Protein AF-A0A2R5G9F4-F1 (afdb_monomer_lite)

Radius of gyration: 29.02 Å; chains: 1; bounding box: 92×80×72 Å

pLDDT: mean 71.49, std 22.72, range [27.33, 97.75]

InterPro domains:
  IPR003265 HhH-GPD domain [SM00478] (143-296)
  IPR003265 HhH-GPD domain [cd00056] (157-292)
  IPR011257 DNA glycosylase [SSF48150] (156-295)
  IPR012904 8-oxoguanine DNA glycosylase, N-terminal [PF07934] (13-162)
  IPR023170 Helix-hairpin-helix, base-excision DNA repair, C-terminal [G3DSA:1.10.1670.10] (234-297)
  IPR052054 Oxidative DNA damage repair enzyme [PTHR10242] (157-323)

Secondary structure (DSSP, 8-state):
-PPPPPEE---SS---HHHHHHSSS--SEEEEETTHHHHTTSS-----HHHHHHHHHHHHHS-------SS-TTTTTSSSSEEEEEEETTEEEEEEEETTEEEEEEEEETT-SS--S-PPPPHHHHHHHHHHHHHHHS----HHHHHHHHHHH-HHHHT--HHHHHHTT-TTHHHHHHHHHHHHHTSTTHHHHHHHHHHHS-SSHHHHHHHHHHHHTSTT--HHHHHHHHHHHS--TT-----HHHHHHHHHHT-GGGGG-SS--HHHHHHHHHHHHHHHGGGHHHHHHHHHHHTSHHHHTTS-HHHHHHHHHHHHHHHHHHHHHHHHHHHHTS---------------------------

Sequence (361 aa):
MTAGAWTPLATTRQLVLWFTLDNGQCFNWKRVGLGAASRTTQSAQSFGKDELQQTLADTTAQEVTEHTKEDAAFHARTNDAHGYVGVVQGLAVHLREAAGHVEFRVLGRATDKDAARPQRTNVQDEDQARRVLGDYFQLDTDMSTLCRDWSAVCPRIAAVNQKELRSMGFGYRAKYIVNSLKKLHEQQGGPHAWLRRLRDLDQSAESLRLVREALLTLDGVGPKVADCVALFCLDRKSVIPVDTHVWQIACRDFDPELIHAKSLTPKIYERVGNLFRDRYGAHAGWAHSLLFAAELPQFLELLPKEMQKQLAAFALEEKARKAQLRREKKSSTAPIVKKEEVYAPAAKSNDMRTVYNFVAP

Foldseek 3Di:
DDFDDWAFQDEPDQDDPCLVVPLPLDDFKDKAWPVLVVVLQPPDDFDAPVNVVVSRVVSVVPPPDDDDDPDCPVPVPPFDTMWMWGAFLQWTKIWGDDDRGIIITTQAGNLDRPPRDRDPDDPVSVVVCSVRVRCVVVLVDQVVCVLVSCCVSDVCSVVVDLVVVVVVVCPPCSVLSVQQQVVQQVDDVGNRVVLVVLLPDDLDPVSVVVQQVVQVVGGPDDSLNSLSCCCSNSVNQLGANDDPLLLLCCCQPFNVVSLPDPDPDVVSVVVSSVSQCVVPNSRSRVVNSVVSSCLDPVNVVVDPPVVNVSSVVSVVVSVVVVVVVVVVVVVVPDDDDPPPDDDDDDDDDDDDDDDDDDDDD

Organism: NCBI:txid2315210

Structure (mmCIF, N/CA/C/O backbone):
data_AF-A0A2R5G9F4-F1
#
_entry.id   AF-A0A2R5G9F4-F1
#
loop_
_atom_site.group_PDB
_atom_site.id
_atom_site.type_symbol
_atom_site.label_atom_id
_atom_site.label_alt_id
_atom_site.label_comp_id
_atom_site.label_asym_id
_atom_site.label_entity_id
_atom_site.label_seq_id
_atom_site.pdbx_PDB_ins_code
_atom_site.Cartn_x
_atom_site.Cartn_y
_atom_site.Cartn_z
_atom_site.occupancy
_atom_site.B_iso_or_equiv
_atom_site.auth_seq_id
_atom_site.auth_comp_id
_atom_site.auth_asym_id
_atom_site.auth_atom_id
_atom_site.pdbx_PDB_model_num
ATOM 1 N N . MET A 1 1 ? -10.219 -19.415 32.807 1.00 30.23 1 MET A N 1
ATOM 2 C CA . MET A 1 1 ? -11.555 -18.973 32.349 1.00 30.23 1 MET A CA 1
ATOM 3 C C . MET A 1 1 ? -11.647 -19.322 30.876 1.00 30.23 1 MET A C 1
ATOM 5 O O . MET A 1 1 ? -10.703 -19.028 30.157 1.00 30.23 1 MET A O 1
ATOM 9 N N . THR A 1 2 ? -12.686 -20.045 30.458 1.00 37.97 2 THR A N 1
ATOM 10 C CA . THR A 1 2 ? -12.869 -20.475 29.063 1.00 37.97 2 THR A CA 1
ATOM 11 C C . THR A 1 2 ? -12.969 -19.248 28.167 1.00 37.97 2 THR A C 1
ATOM 13 O O . THR A 1 2 ? -13.783 -18.366 28.440 1.00 37.97 2 THR A O 1
ATOM 16 N N . ALA A 1 3 ? -12.128 -19.174 27.135 1.00 52.00 3 ALA A N 1
ATOM 17 C CA . ALA A 1 3 ? -12.282 -18.175 26.086 1.00 52.00 3 ALA A CA 1
ATOM 18 C C . ALA A 1 3 ? -13.722 -18.218 25.539 1.00 52.00 3 ALA A C 1
ATOM 20 O O . ALA A 1 3 ? -14.324 -19.296 25.510 1.00 52.00 3 ALA A O 1
ATOM 21 N N . GLY A 1 4 ? -14.260 -17.060 25.140 1.00 61.19 4 GLY A N 1
ATOM 22 C CA . GLY A 1 4 ? -15.582 -16.967 24.516 1.00 61.19 4 GLY A CA 1
ATOM 23 C C . GLY A 1 4 ? -15.724 -17.923 23.327 1.00 61.19 4 GLY A C 1
ATOM 24 O O . GLY A 1 4 ? -14.722 -18.352 22.739 1.00 61.19 4 GLY A O 1
ATOM 25 N N . ALA A 1 5 ? -16.970 -18.284 23.009 1.00 76.06 5 ALA A N 1
ATOM 26 C CA . ALA A 1 5 ? -17.274 -19.147 21.875 1.00 76.06 5 ALA A CA 1
ATOM 27 C C . ALA A 1 5 ? -16.755 -18.530 20.566 1.00 76.06 5 ALA A C 1
ATOM 29 O O . ALA A 1 5 ? -16.597 -17.314 20.447 1.00 76.06 5 ALA A O 1
ATOM 30 N N . TRP A 1 6 ? -16.456 -19.384 19.591 1.00 84.50 6 TRP A N 1
ATOM 31 C CA . TRP A 1 6 ? -16.115 -18.920 18.254 1.00 84.50 6 TRP A CA 1
ATOM 32 C C . TRP A 1 6 ? -17.370 -18.421 17.551 1.00 84.50 6 TRP A C 1
ATOM 34 O O . TRP A 1 6 ? -18.398 -19.097 17.539 1.00 84.50 6 TRP A O 1
ATOM 44 N N . THR A 1 7 ? -17.258 -17.236 16.967 1.00 87.56 7 THR A N 1
ATOM 45 C CA . THR A 1 7 ? -18.349 -16.541 16.301 1.00 87.56 7 THR A CA 1
ATOM 46 C C . THR A 1 7 ? -18.016 -16.394 14.818 1.00 87.56 7 THR A C 1
ATOM 48 O O . THR A 1 7 ? -16.966 -15.835 14.489 1.00 87.56 7 THR A O 1
ATOM 51 N N . PRO A 1 8 ? -18.891 -16.841 13.899 1.00 85.88 8 PRO A N 1
ATOM 52 C CA . PRO A 1 8 ? -18.682 -16.651 12.470 1.00 85.88 8 PRO A CA 1
ATOM 53 C C . PRO A 1 8 ? -18.611 -15.169 12.101 1.00 85.88 8 PRO A C 1
ATOM 55 O O . PRO A 1 8 ? -19.504 -14.379 12.439 1.00 85.88 8 PRO A O 1
ATOM 58 N N . LEU A 1 9 ? -17.558 -14.799 11.376 1.00 83.44 9 LEU A N 1
ATOM 59 C CA . LEU A 1 9 ? -17.412 -13.483 10.782 1.00 83.44 9 LEU A CA 1
ATOM 60 C C . LEU A 1 9 ? -18.148 -13.467 9.441 1.00 83.44 9 LEU A C 1
ATOM 62 O O . LEU A 1 9 ? -17.790 -14.186 8.511 1.00 83.44 9 LEU A O 1
ATOM 66 N N . ALA A 1 10 ? -19.171 -12.624 9.334 1.00 71.62 10 ALA A N 1
ATOM 67 C CA . ALA A 1 10 ? -19.856 -12.412 8.068 1.00 71.62 10 ALA A CA 1
ATOM 68 C C . ALA A 1 10 ? -18.951 -11.587 7.140 1.00 71.62 10 ALA A C 1
ATOM 70 O O . ALA A 1 10 ? -18.818 -10.373 7.304 1.00 71.62 10 ALA A O 1
ATOM 71 N N . THR A 1 11 ? -18.310 -12.243 6.175 1.00 63.72 11 THR A N 1
ATOM 72 C CA . THR A 1 11 ? -17.531 -11.579 5.127 1.00 63.72 11 THR A CA 1
ATOM 73 C C . THR A 1 11 ? -18.261 -11.679 3.793 1.00 63.72 11 THR A C 1
ATOM 75 O O . THR A 1 11 ? -18.830 -12.709 3.447 1.00 63.72 11 THR A O 1
ATOM 78 N N . THR A 1 12 ? -18.230 -10.606 3.004 1.00 54.16 12 THR A N 1
ATOM 79 C CA . THR A 1 12 ? -18.758 -10.595 1.626 1.00 54.16 12 THR A CA 1
ATOM 80 C C . THR A 1 12 ? -17.785 -11.205 0.611 1.00 54.16 12 THR A C 1
ATOM 82 O O . THR A 1 12 ? -18.084 -11.282 -0.578 1.00 54.16 12 THR A O 1
ATOM 85 N N . ARG A 1 13 ? -16.597 -11.623 1.064 1.00 59.19 13 ARG A N 1
ATOM 86 C CA . ARG A 1 13 ? -15.517 -12.194 0.254 1.00 59.19 13 ARG A CA 1
ATOM 87 C C . ARG A 1 13 ? -14.945 -13.421 0.947 1.00 59.19 13 ARG A C 1
ATOM 89 O O . ARG A 1 13 ? -14.939 -13.485 2.177 1.00 59.19 13 ARG A O 1
ATOM 96 N N . GLN A 1 14 ? -14.415 -14.353 0.159 1.00 65.25 14 GLN A N 1
ATOM 97 C CA . GLN A 1 14 ? -13.609 -15.443 0.693 1.00 65.25 14 GLN A CA 1
ATOM 98 C C . GLN A 1 14 ? -12.342 -14.844 1.315 1.00 65.25 14 GLN A C 1
ATOM 100 O O . GLN A 1 14 ? -11.535 -14.223 0.623 1.00 65.25 14 GLN A O 1
ATOM 105 N N . LEU A 1 15 ? -12.214 -14.974 2.633 1.00 73.31 15 LEU A N 1
ATOM 106 C CA . LEU A 1 15 ? -11.095 -14.434 3.390 1.00 73.31 15 LEU A CA 1
ATOM 107 C C . LEU A 1 15 ? -10.121 -15.568 3.688 1.00 73.31 15 LEU A C 1
ATOM 109 O O . LEU A 1 15 ? -10.438 -16.454 4.474 1.00 73.31 15 LEU A O 1
ATOM 113 N N . VAL A 1 16 ? -8.950 -15.519 3.052 1.00 76.69 16 VAL A N 1
ATOM 114 C CA . VAL A 1 16 ? -7.851 -16.441 3.346 1.00 76.69 16 VAL A CA 1
ATOM 115 C C . VAL A 1 16 ? -6.904 -15.749 4.321 1.00 76.69 16 VAL A C 1
ATOM 117 O O . VAL A 1 16 ? -6.116 -14.898 3.899 1.00 76.69 16 VAL A O 1
ATOM 120 N N . LEU A 1 17 ? -7.018 -16.032 5.621 1.00 80.19 17 LEU A N 1
ATOM 121 C CA . LEU A 1 17 ? -6.346 -15.273 6.686 1.00 80.19 17 LEU A CA 1
ATOM 122 C C . LEU A 1 17 ? -4.841 -15.251 6.495 1.00 80.19 17 LEU A C 1
ATOM 124 O O . LEU A 1 17 ? -4.235 -14.184 6.557 1.00 80.19 17 LEU A O 1
ATOM 128 N N . TRP A 1 18 ? -4.244 -16.407 6.219 1.00 78.75 18 TRP A N 1
ATOM 129 C CA . TRP A 1 18 ? -2.795 -16.494 6.126 1.00 78.75 18 TRP A CA 1
ATOM 130 C C . TRP A 1 18 ? -2.213 -15.703 4.959 1.00 78.75 18 TRP A C 1
ATOM 132 O O . TRP A 1 18 ? -1.151 -15.100 5.085 1.00 78.75 18 TRP A O 1
ATOM 142 N N . PHE A 1 19 ? -2.937 -15.639 3.845 1.00 75.94 19 PHE A N 1
ATOM 143 C CA . PHE A 1 19 ? -2.566 -14.794 2.723 1.00 75.94 19 PHE A CA 1
ATOM 144 C C . PHE A 1 19 ? -2.825 -13.316 3.036 1.00 75.94 19 PHE A C 1
ATOM 146 O O . PHE A 1 19 ? -1.968 -12.469 2.816 1.00 75.94 19 PHE A O 1
ATOM 153 N N . THR A 1 20 ? -3.995 -13.003 3.589 1.00 77.38 20 THR A N 1
ATOM 154 C CA . THR A 1 20 ? -4.453 -11.623 3.804 1.00 77.38 20 THR A CA 1
ATOM 155 C C . THR A 1 20 ? -3.651 -10.897 4.879 1.00 77.38 20 THR A C 1
ATOM 157 O O . THR A 1 20 ? -3.401 -9.701 4.756 1.00 77.38 20 THR A O 1
ATOM 160 N N . LEU A 1 21 ? -3.273 -11.599 5.947 1.00 82.12 21 LEU A N 1
ATOM 161 C CA . LEU A 1 21 ? -2.669 -10.988 7.128 1.00 82.12 21 LEU A CA 1
ATOM 162 C C . LEU A 1 21 ? -1.139 -10.969 7.084 1.00 82.12 21 LEU A C 1
ATOM 164 O O . LEU A 1 21 ? -0.540 -10.095 7.706 1.00 82.12 21 LEU A O 1
ATOM 168 N N . ASP A 1 22 ? -0.522 -11.858 6.297 1.00 79.31 22 ASP A N 1
ATOM 169 C CA . ASP A 1 22 ? 0.937 -11.975 6.214 1.00 79.31 22 ASP A CA 1
ATOM 170 C C . ASP A 1 22 ? 1.535 -11.458 4.890 1.00 79.31 22 ASP A C 1
ATOM 172 O O . ASP A 1 22 ? 2.756 -11.428 4.744 1.00 79.31 22 ASP A O 1
ATOM 176 N N . ASN A 1 23 ? 0.732 -11.007 3.919 1.00 75.75 23 ASN A N 1
ATOM 177 C CA . ASN A 1 23 ? 1.242 -10.467 2.644 1.00 75.75 23 ASN A CA 1
ATOM 178 C C . ASN A 1 23 ? 1.820 -9.035 2.737 1.00 75.75 23 ASN A C 1
ATOM 180 O O . ASN A 1 23 ? 2.182 -8.445 1.719 1.00 75.75 23 ASN A O 1
ATOM 184 N N . GLY A 1 24 ? 1.889 -8.456 3.940 1.00 77.06 24 GLY A N 1
ATOM 185 C CA . GLY A 1 24 ? 2.423 -7.112 4.173 1.00 77.06 24 GLY A CA 1
ATOM 186 C C . GLY A 1 24 ? 1.447 -5.958 3.909 1.00 77.06 24 GLY A C 1
ATOM 187 O O . GLY A 1 24 ? 1.864 -4.802 3.989 1.00 77.06 24 GLY A O 1
ATOM 188 N N . GLN A 1 25 ? 0.164 -6.227 3.631 1.00 77.75 25 GLN A N 1
ATOM 189 C CA . GLN A 1 25 ? -0.867 -5.181 3.521 1.00 77.75 25 GLN A CA 1
ATOM 190 C C . GLN A 1 25 ? -1.324 -4.642 4.890 1.00 77.75 25 GLN A C 1
ATOM 192 O O . GLN A 1 25 ? -1.834 -3.527 4.990 1.00 77.75 25 GLN A O 1
ATOM 197 N N . CYS A 1 26 ? -1.138 -5.422 5.957 1.00 77.31 26 CYS A N 1
ATOM 198 C CA . CYS A 1 26 ? -1.447 -5.037 7.329 1.00 77.31 26 CYS A CA 1
ATOM 199 C C . CYS A 1 26 ? -0.379 -5.554 8.300 1.00 77.31 26 CYS A C 1
ATOM 201 O O . CYS A 1 26 ? 0.301 -6.534 8.019 1.00 77.31 26 CYS A O 1
ATOM 203 N N . PHE A 1 27 ? -0.248 -4.899 9.458 1.00 75.94 27 PHE A N 1
ATOM 204 C CA . PHE A 1 27 ? 0.816 -5.186 10.439 1.00 75.94 27 PHE A CA 1
ATOM 205 C C . PHE A 1 27 ? 0.289 -5.403 11.863 1.00 75.94 27 PHE A C 1
ATOM 207 O O . PHE A 1 27 ? 1.055 -5.446 12.821 1.00 75.94 27 PHE A O 1
ATOM 214 N N . ASN A 1 28 ? -1.032 -5.479 12.019 1.00 75.50 28 ASN A N 1
ATOM 215 C CA . ASN A 1 28 ? -1.690 -5.469 13.324 1.00 75.50 28 ASN A CA 1
ATOM 216 C C . ASN A 1 28 ? -2.043 -6.871 13.849 1.00 75.50 28 ASN A C 1
ATOM 218 O O . ASN A 1 28 ? -2.729 -7.001 14.862 1.00 75.50 28 ASN A O 1
ATOM 222 N N . TRP A 1 29 ? -1.599 -7.910 13.143 1.00 81.00 29 TRP A N 1
ATOM 223 C CA . TRP A 1 29 ? -1.936 -9.299 13.414 1.00 81.00 29 TRP A CA 1
ATOM 224 C C . TRP A 1 29 ? -0.665 -10.112 13.625 1.00 81.00 29 TRP A C 1
ATOM 226 O O . TRP A 1 29 ? 0.325 -9.928 12.920 1.00 81.00 29 TRP A O 1
ATOM 236 N N . LYS A 1 30 ? -0.697 -11.012 14.607 1.00 80.06 30 LYS A N 1
ATOM 237 C CA . LYS A 1 30 ? 0.349 -12.000 14.863 1.00 80.06 30 LYS A CA 1
ATOM 238 C C . LYS A 1 30 ? -0.231 -13.396 14.705 1.00 80.06 30 LYS A C 1
ATOM 240 O O . LYS A 1 30 ? -1.271 -13.700 15.290 1.00 80.06 30 LYS A O 1
ATOM 245 N N . ARG A 1 31 ? 0.462 -14.246 13.952 1.00 81.88 31 ARG A N 1
ATOM 246 C CA . ARG A 1 31 ? 0.139 -15.669 13.837 1.00 81.88 31 ARG A CA 1
ATOM 247 C C . ARG A 1 31 ? 0.433 -16.378 15.164 1.00 81.88 31 ARG A C 1
ATOM 249 O O . ARG A 1 31 ? 1.488 -16.163 15.754 1.00 81.88 31 ARG A O 1
ATOM 256 N N . VAL A 1 32 ? -0.483 -17.226 15.622 1.00 79.06 32 VAL A N 1
ATOM 257 C CA . VAL A 1 32 ? -0.364 -18.021 16.856 1.00 79.06 32 VAL A CA 1
ATOM 258 C C . VAL A 1 32 ? -0.820 -19.463 16.616 1.00 79.06 32 VAL A C 1
ATOM 260 O O . VAL A 1 32 ? -1.661 -19.715 15.758 1.00 79.06 32 VAL A O 1
ATOM 263 N N . GLY A 1 33 ? -0.292 -20.433 17.367 1.00 70.81 33 GLY A N 1
ATOM 264 C CA . GLY A 1 33 ? -0.853 -21.791 17.396 1.00 70.81 33 GLY A CA 1
ATOM 265 C C . GLY A 1 33 ? -2.189 -21.825 18.148 1.00 70.81 33 GLY A C 1
ATOM 266 O O . GLY A 1 33 ? -2.324 -21.189 19.196 1.00 70.81 33 GLY A O 1
ATOM 267 N N . LEU A 1 34 ? -3.175 -22.585 17.662 1.00 57.72 34 LEU A N 1
ATOM 268 C CA . LEU A 1 34 ? -4.511 -22.658 18.277 1.00 57.72 34 LEU A CA 1
ATOM 269 C C . LEU A 1 34 ? -4.483 -23.236 19.707 1.00 57.72 34 LEU A C 1
ATOM 271 O O . LEU A 1 34 ? -5.322 -22.864 20.528 1.00 57.72 34 LEU A O 1
ATOM 275 N N . GLY A 1 35 ? -3.483 -24.066 20.037 1.00 46.44 35 GLY A N 1
ATOM 276 C CA . GLY A 1 35 ? -3.244 -24.585 21.393 1.00 46.44 35 GLY A CA 1
ATOM 277 C C . GLY A 1 35 ? -2.510 -23.619 22.338 1.00 46.44 35 GLY A C 1
ATOM 278 O O . GLY A 1 35 ? -2.729 -23.658 23.550 1.00 46.44 35 GLY A O 1
ATOM 279 N N . ALA A 1 36 ? -1.693 -22.707 21.801 1.00 43.94 36 ALA A N 1
ATOM 280 C CA . ALA A 1 36 ? -0.900 -21.758 22.588 1.00 43.94 36 ALA A CA 1
ATOM 281 C C . ALA A 1 36 ? -1.784 -20.683 23.237 1.00 43.94 36 ALA A C 1
ATOM 283 O O . ALA A 1 36 ? -1.642 -20.393 24.424 1.00 43.94 36 ALA A O 1
ATOM 284 N N . ALA A 1 37 ? -2.785 -20.183 22.503 1.00 43.78 37 ALA A N 1
ATOM 285 C CA . ALA A 1 37 ? -3.708 -19.154 22.987 1.00 43.78 37 ALA A CA 1
ATOM 286 C C . ALA A 1 37 ? -4.586 -19.607 24.174 1.00 43.78 37 ALA A C 1
ATOM 288 O O . ALA A 1 37 ? -5.221 -18.774 24.819 1.00 43.78 37 ALA A O 1
ATOM 289 N N . SER A 1 38 ? -4.661 -20.916 24.456 1.00 36.19 38 SER A N 1
ATOM 290 C CA . SER A 1 38 ? -5.378 -21.448 25.620 1.00 36.19 38 SER A CA 1
ATOM 291 C C . SER A 1 38 ? -4.511 -21.483 26.886 1.00 36.19 38 SER A C 1
ATOM 293 O O . SER A 1 38 ? -5.056 -21.329 27.980 1.00 36.19 38 SER A O 1
ATOM 295 N N .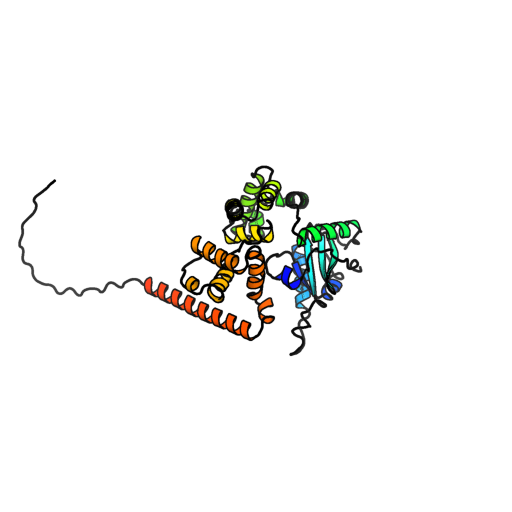 ARG A 1 39 ? -3.181 -21.646 26.769 1.00 34.66 39 ARG A N 1
ATOM 296 C CA . ARG A 1 39 ? -2.262 -21.753 27.924 1.00 34.66 39 ARG A CA 1
ATOM 297 C C . ARG A 1 39 ? -1.787 -20.394 28.448 1.00 34.66 39 ARG A C 1
ATOM 299 O O . ARG A 1 39 ? -1.552 -20.262 29.644 1.00 34.66 39 ARG A O 1
ATOM 306 N N . THR A 1 40 ? -1.763 -19.353 27.612 1.00 38.53 40 THR A N 1
ATOM 307 C CA . THR A 1 40 ? -1.355 -17.986 28.010 1.00 38.53 40 THR A CA 1
ATOM 308 C C . THR A 1 40 ? -2.287 -17.336 29.048 1.00 38.53 40 THR A C 1
ATOM 310 O O . THR A 1 40 ? -1.973 -16.285 29.594 1.00 38.53 40 THR A O 1
ATOM 313 N N . THR A 1 41 ? -3.437 -17.947 29.354 1.00 38.00 41 THR A N 1
ATOM 314 C CA . THR A 1 41 ? -4.425 -17.408 30.305 1.00 38.00 41 THR A CA 1
ATOM 315 C C . THR A 1 41 ? -4.198 -17.803 31.769 1.00 38.00 41 THR A C 1
ATOM 317 O O . THR A 1 41 ? -4.929 -17.311 32.629 1.00 38.00 41 THR A O 1
ATOM 320 N N . GLN A 1 42 ? -3.223 -18.670 32.086 1.00 33.19 42 GLN A N 1
ATOM 321 C CA . GLN A 1 42 ? -3.029 -19.178 33.456 1.00 33.19 42 GLN A CA 1
ATOM 322 C C . GLN A 1 42 ? -1.903 -18.517 34.270 1.00 33.19 42 GLN A C 1
ATOM 324 O O . GLN A 1 42 ? -1.949 -18.614 35.492 1.00 33.19 42 GLN A O 1
ATOM 329 N N . SER A 1 43 ? -0.954 -17.789 33.668 1.00 30.77 43 SER A N 1
ATOM 330 C CA . SER A 1 43 ? 0.152 -17.131 34.408 1.00 30.77 43 SER A CA 1
ATOM 331 C C . SER A 1 43 ? 0.222 -15.613 34.211 1.00 30.77 43 SER A C 1
ATOM 333 O O . SER A 1 43 ? 1.272 -14.990 34.331 1.00 30.77 43 SER A O 1
ATOM 335 N N . ALA A 1 44 ? -0.909 -15.010 33.876 1.00 34.53 44 ALA A N 1
ATOM 336 C CA . ALA A 1 44 ? -0.984 -13.674 33.327 1.00 34.53 44 ALA A CA 1
ATOM 337 C C . ALA A 1 44 ? -1.136 -12.569 34.405 1.00 34.53 44 ALA A C 1
ATOM 339 O O . ALA A 1 44 ? -2.224 -12.023 34.578 1.00 34.53 44 ALA A O 1
ATOM 340 N N . GLN A 1 45 ? -0.061 -12.230 35.128 1.00 30.84 45 GLN A N 1
ATOM 341 C CA . GLN A 1 45 ? 0.017 -11.002 35.937 1.00 30.84 45 GLN A CA 1
ATOM 342 C C . GLN A 1 45 ? 0.527 -9.839 35.070 1.00 30.84 45 GLN A C 1
ATOM 344 O O . GLN A 1 45 ? 1.607 -9.947 34.506 1.00 30.84 45 GLN A O 1
ATOM 349 N N . SER A 1 46 ? -0.286 -8.774 34.977 1.00 32.12 46 SER A N 1
ATOM 350 C CA . SER A 1 46 ? -0.052 -7.469 34.317 1.00 32.12 46 SER A CA 1
ATOM 351 C C . SER A 1 46 ? 0.518 -7.509 32.889 1.00 32.12 46 SER A C 1
ATOM 353 O O . SER A 1 46 ? 1.700 -7.765 32.709 1.00 32.12 46 SER A O 1
ATOM 355 N N . PHE A 1 47 ? -0.289 -7.163 31.873 1.00 38.19 47 PHE A N 1
ATOM 356 C CA . PHE A 1 47 ? 0.227 -6.937 30.514 1.00 38.19 47 PHE A CA 1
ATOM 357 C C . PHE A 1 47 ? -0.014 -5.507 30.060 1.00 38.19 47 PHE A C 1
ATOM 359 O O . PHE A 1 47 ? -1.128 -5.124 29.703 1.00 38.19 47 PHE A O 1
ATOM 366 N N . GLY A 1 48 ? 1.061 -4.728 29.979 1.00 33.88 48 GLY A N 1
ATOM 367 C CA . GLY A 1 48 ? 1.117 -3.599 29.063 1.00 33.88 48 GLY A CA 1
ATOM 368 C C . GLY A 1 48 ? 1.025 -4.056 27.599 1.00 33.88 48 GLY A C 1
ATOM 369 O O . GLY A 1 48 ? 1.273 -5.211 27.261 1.00 33.88 48 GLY A O 1
ATOM 370 N N . LYS A 1 49 ? 0.699 -3.126 26.693 1.00 39.75 49 LYS A N 1
ATOM 371 C CA . LYS A 1 49 ? 0.601 -3.363 25.237 1.00 39.75 49 LYS A CA 1
ATOM 372 C C . LYS A 1 49 ? 1.873 -3.994 24.637 1.00 39.75 49 LYS A C 1
ATOM 374 O O . LYS A 1 49 ? 1.770 -4.774 23.692 1.00 39.75 49 LYS A O 1
ATOM 379 N N . ASP A 1 50 ? 3.031 -3.691 25.221 1.00 37.78 50 ASP A N 1
ATOM 380 C CA . ASP A 1 50 ? 4.333 -4.244 24.835 1.00 37.78 50 ASP A CA 1
ATOM 381 C C . ASP A 1 50 ? 4.580 -5.630 25.469 1.00 37.78 50 ASP A C 1
ATOM 383 O O . ASP A 1 50 ? 5.101 -6.523 24.808 1.00 37.78 50 ASP A O 1
ATOM 387 N N . GLU A 1 51 ? 4.101 -5.877 26.694 1.00 36.34 51 GLU A N 1
ATOM 388 C CA . GLU A 1 51 ? 4.214 -7.176 27.379 1.00 36.34 51 GLU A CA 1
ATOM 389 C C . GLU A 1 51 ? 3.258 -8.221 26.800 1.00 36.34 51 GLU A C 1
ATOM 391 O O . GLU A 1 51 ? 3.643 -9.367 26.631 1.00 36.34 51 GLU A O 1
ATOM 396 N N . LEU A 1 52 ? 2.045 -7.845 26.385 1.00 41.50 52 LEU A N 1
ATOM 397 C CA . LEU A 1 52 ? 1.129 -8.752 25.679 1.00 41.50 52 LEU A CA 1
ATOM 398 C C . LEU A 1 52 ? 1.753 -9.226 24.356 1.00 41.50 52 LEU A C 1
ATOM 400 O O . LEU A 1 52 ? 1.608 -10.381 23.963 1.00 41.50 52 LEU A O 1
ATOM 404 N N . GLN A 1 53 ? 2.510 -8.350 23.688 1.00 38.88 53 GLN A N 1
ATOM 405 C CA . GLN A 1 53 ? 3.272 -8.687 22.490 1.00 38.88 53 GLN A CA 1
ATOM 406 C C . GLN A 1 53 ? 4.520 -9.537 22.772 1.00 38.88 53 GLN A C 1
ATOM 408 O O . GLN A 1 53 ? 4.872 -10.325 21.889 1.00 38.88 53 GLN A O 1
ATOM 413 N N . GLN A 1 54 ? 5.149 -9.377 23.941 1.00 36.56 54 GLN A N 1
ATOM 414 C CA . GLN A 1 54 ? 6.326 -10.117 24.411 1.00 36.56 54 GLN A CA 1
ATOM 415 C C . GLN A 1 54 ? 5.950 -11.522 24.907 1.00 36.56 54 GLN A C 1
ATOM 417 O O . GLN A 1 54 ? 6.527 -12.504 24.470 1.00 36.56 54 GLN A O 1
ATOM 422 N N . THR A 1 55 ? 4.898 -11.661 25.707 1.00 37.50 55 THR A N 1
ATOM 423 C CA . THR A 1 55 ? 4.428 -12.946 26.252 1.00 37.50 55 THR A CA 1
ATOM 424 C C . THR A 1 55 ? 3.818 -13.840 25.179 1.00 37.50 55 THR A C 1
ATOM 426 O O . THR A 1 55 ? 3.978 -15.061 25.213 1.00 37.50 55 THR A O 1
ATOM 429 N N . LEU A 1 56 ? 3.202 -13.245 24.152 1.00 41.16 56 LEU A N 1
ATOM 430 C CA . LEU A 1 56 ? 2.837 -13.963 22.929 1.00 41.16 56 LEU A CA 1
ATOM 431 C C . LEU A 1 56 ? 4.071 -14.420 22.125 1.00 41.16 56 LEU A C 1
ATOM 433 O O . LEU A 1 56 ? 3.979 -15.439 21.450 1.00 41.16 56 LEU A O 1
ATOM 437 N N . ALA A 1 57 ? 5.206 -13.711 22.208 1.00 36.88 57 ALA A N 1
ATOM 438 C CA . ALA A 1 57 ? 6.467 -14.091 21.561 1.00 36.88 57 ALA A CA 1
ATOM 439 C C . ALA A 1 57 ? 7.240 -15.171 22.350 1.00 36.88 57 ALA A C 1
ATOM 441 O O . ALA A 1 57 ? 7.772 -16.101 21.743 1.00 36.88 57 ALA A O 1
ATOM 442 N N . ASP A 1 58 ? 7.223 -15.114 23.683 1.00 34.44 58 ASP A N 1
ATOM 443 C CA . ASP A 1 58 ? 7.869 -16.098 24.562 1.00 34.44 58 ASP A CA 1
ATOM 444 C C . ASP A 1 58 ? 7.153 -17.460 24.519 1.00 34.44 58 ASP A C 1
ATOM 446 O O . ASP A 1 58 ? 7.791 -18.509 24.590 1.00 34.44 58 ASP A O 1
ATOM 450 N N . THR A 1 59 ? 5.835 -17.466 24.279 1.00 36.66 59 THR A N 1
ATOM 451 C CA . THR A 1 59 ? 5.056 -18.705 24.086 1.00 36.66 59 THR A CA 1
ATOM 452 C C . THR A 1 59 ? 5.417 -19.419 22.771 1.00 36.66 59 THR A C 1
ATOM 454 O O . THR A 1 59 ? 5.376 -20.643 22.699 1.00 36.66 59 THR A O 1
ATOM 457 N N . THR A 1 60 ? 5.820 -18.682 21.728 1.00 38.56 60 THR A N 1
ATOM 458 C CA . THR A 1 60 ? 6.301 -19.257 20.453 1.00 38.56 60 THR A CA 1
ATOM 459 C C . THR A 1 60 ? 7.684 -19.907 20.549 1.00 38.56 60 THR A C 1
ATOM 461 O O . THR A 1 60 ? 8.016 -20.727 19.698 1.00 38.56 60 THR A O 1
ATOM 464 N N . ALA A 1 61 ? 8.496 -19.564 21.555 1.00 32.66 61 ALA A N 1
ATOM 465 C CA . ALA A 1 61 ? 9.870 -20.055 21.678 1.00 32.66 61 ALA A CA 1
ATOM 466 C C . ALA A 1 61 ? 9.989 -21.414 22.399 1.00 32.66 61 ALA A C 1
ATOM 468 O O . ALA A 1 61 ? 11.037 -22.050 22.314 1.00 32.66 61 ALA A O 1
ATOM 469 N N . GLN A 1 62 ? 8.940 -21.875 23.093 1.00 30.70 62 GLN A N 1
ATOM 470 C CA . GLN A 1 62 ? 9.011 -23.046 23.982 1.00 30.70 62 GLN A CA 1
ATOM 471 C C . GLN A 1 62 ? 8.545 -24.390 23.389 1.00 30.70 62 GLN A C 1
ATOM 473 O O . GLN A 1 62 ? 8.650 -25.401 24.075 1.00 30.70 62 GLN A O 1
ATOM 478 N N . GLU A 1 63 ? 8.097 -24.462 22.131 1.00 33.03 63 GLU A N 1
ATOM 479 C CA . GLU A 1 63 ? 7.685 -25.734 21.498 1.00 33.03 63 GLU A CA 1
ATOM 480 C C . GLU A 1 63 ? 8.286 -25.902 20.084 1.00 33.03 63 GLU A C 1
ATOM 482 O O . GLU A 1 63 ? 7.577 -26.127 19.106 1.00 33.03 63 GLU A O 1
ATOM 487 N N . VAL A 1 64 ? 9.617 -25.815 19.960 1.00 33.34 64 VAL A N 1
ATOM 488 C CA . VAL A 1 64 ? 10.341 -26.338 18.783 1.00 33.34 64 VAL A CA 1
ATOM 489 C C . VAL A 1 64 ? 11.402 -27.331 19.244 1.00 33.34 64 VAL A C 1
ATOM 491 O O . VAL A 1 64 ? 12.599 -27.067 19.191 1.00 33.34 64 VAL A O 1
ATOM 494 N N . THR A 1 65 ? 10.957 -28.504 19.680 1.00 29.81 65 THR A N 1
ATOM 495 C CA . THR A 1 65 ? 11.801 -29.700 19.676 1.00 29.81 65 THR A CA 1
ATOM 496 C C . THR A 1 65 ? 10.992 -30.901 19.200 1.00 29.81 65 THR A C 1
ATOM 498 O O . THR A 1 65 ? 9.990 -31.255 19.807 1.00 29.81 65 THR A O 1
ATOM 501 N N . GLU A 1 66 ? 11.521 -31.503 18.131 1.00 29.30 66 GLU A N 1
ATOM 502 C CA . GLU A 1 66 ? 11.345 -32.877 17.637 1.00 29.30 66 GLU A CA 1
ATOM 503 C C . GLU A 1 66 ? 10.484 -33.162 16.380 1.00 29.30 66 GLU A C 1
ATOM 505 O O . GLU A 1 66 ? 9.268 -33.277 16.414 1.00 29.30 66 GLU A O 1
ATOM 510 N N . HIS A 1 67 ? 11.242 -33.375 15.287 1.00 30.67 67 HIS A N 1
ATOM 511 C CA . HIS A 1 67 ? 11.237 -34.511 14.340 1.00 30.67 67 HIS A CA 1
ATOM 512 C C . HIS A 1 67 ? 10.129 -34.667 13.268 1.00 30.67 67 HIS A C 1
ATOM 514 O O . HIS A 1 67 ? 9.023 -35.111 13.533 1.00 30.67 67 HIS A O 1
ATOM 520 N N . THR A 1 68 ? 10.500 -34.349 12.007 1.00 30.59 68 THR A N 1
ATOM 521 C CA . THR A 1 68 ? 10.674 -35.232 10.806 1.00 30.59 68 THR A CA 1
ATOM 522 C C . THR A 1 68 ? 9.399 -35.672 10.084 1.00 30.59 68 THR A C 1
ATOM 524 O O . THR A 1 68 ? 8.422 -36.013 10.723 1.00 30.59 68 THR A O 1
ATOM 527 N N . LYS A 1 69 ? 9.348 -35.845 8.762 1.00 35.50 69 LYS A N 1
ATOM 528 C CA . LYS A 1 69 ? 10.008 -35.267 7.579 1.00 35.50 69 LYS A CA 1
ATOM 529 C C . LYS A 1 69 ? 9.123 -35.726 6.412 1.00 35.50 69 LYS A C 1
ATOM 531 O O . LYS A 1 69 ? 8.644 -36.849 6.448 1.00 35.50 69 LYS A O 1
ATOM 536 N N . GLU A 1 70 ? 8.991 -34.860 5.411 1.00 34.03 70 GLU A N 1
ATOM 537 C CA . GLU A 1 70 ? 8.626 -35.198 4.026 1.00 34.03 70 GLU A CA 1
ATOM 538 C C . GLU A 1 70 ? 7.220 -35.823 3.835 1.00 34.03 70 GLU A C 1
ATOM 540 O O . GLU A 1 70 ? 6.991 -36.995 4.083 1.00 34.03 70 GLU A O 1
ATOM 545 N N . ASP A 1 71 ? 6.289 -34.951 3.406 1.00 33.44 71 ASP A N 1
ATOM 546 C CA . ASP A 1 71 ? 4.941 -35.178 2.820 1.00 33.44 71 ASP A CA 1
ATOM 547 C C . ASP A 1 71 ? 3.766 -34.513 3.563 1.00 33.44 71 ASP A C 1
ATOM 549 O O . ASP A 1 71 ? 2.704 -34.285 2.988 1.00 33.44 71 ASP A O 1
ATOM 553 N N . ALA A 1 72 ? 3.990 -34.004 4.779 1.00 33.03 72 ALA A N 1
ATOM 554 C CA . ALA A 1 72 ? 3.012 -33.192 5.520 1.00 33.03 72 ALA A CA 1
ATOM 555 C C . ALA A 1 72 ? 3.015 -31.687 5.157 1.00 33.03 72 ALA A C 1
ATOM 557 O O . ALA A 1 72 ? 2.175 -30.931 5.634 1.00 33.03 72 ALA A O 1
ATOM 558 N N . ALA A 1 73 ? 3.944 -31.205 4.325 1.00 34.88 73 ALA A N 1
ATOM 559 C CA . ALA A 1 73 ? 4.215 -29.767 4.176 1.00 34.88 73 ALA A CA 1
ATOM 560 C C . ALA A 1 73 ? 3.099 -28.957 3.485 1.00 34.88 73 ALA A C 1
ATOM 562 O O . ALA A 1 73 ? 3.029 -27.741 3.692 1.00 34.88 73 ALA A O 1
ATOM 563 N N . PHE A 1 74 ? 2.242 -29.615 2.695 1.00 33.88 74 PHE A N 1
ATOM 564 C CA . PHE A 1 74 ? 1.099 -28.975 2.040 1.00 33.88 74 PHE A CA 1
ATOM 565 C C . PHE A 1 74 ? -0.137 -28.930 2.953 1.00 33.88 74 PHE A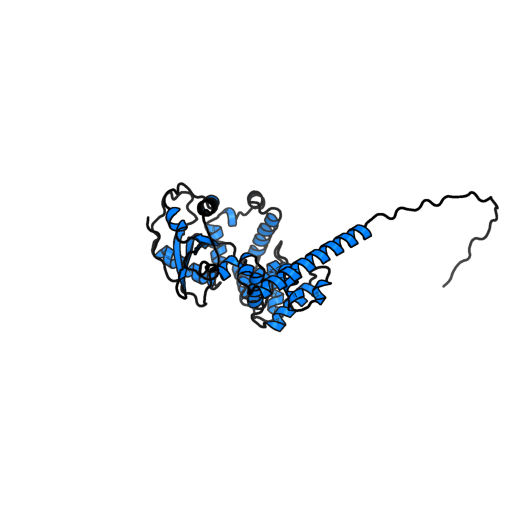 C 1
ATOM 567 O O . PHE A 1 74 ? -0.818 -27.914 2.980 1.00 33.88 74 PHE A O 1
ATOM 574 N N . HIS A 1 75 ? -0.377 -29.967 3.769 1.00 32.84 75 HIS A N 1
ATOM 575 C CA . HIS A 1 75 ? -1.558 -30.062 4.644 1.00 32.84 75 HIS A CA 1
ATOM 576 C C . HIS A 1 75 ? -1.327 -29.630 6.105 1.00 32.84 75 HIS A C 1
ATOM 578 O O . HIS A 1 75 ? -2.248 -29.167 6.764 1.00 32.84 75 HIS A O 1
ATOM 584 N N . ALA A 1 76 ? -0.104 -29.668 6.636 1.00 35.84 76 ALA A N 1
ATOM 585 C CA . ALA A 1 76 ? 0.172 -29.155 7.985 1.00 35.84 76 ALA A CA 1
ATOM 586 C C . ALA A 1 76 ? 0.126 -27.614 8.057 1.00 35.84 76 ALA A C 1
ATOM 588 O O . ALA A 1 76 ? 0.029 -27.042 9.139 1.00 35.84 76 ALA A O 1
ATOM 589 N N . ARG A 1 77 ? 0.175 -26.932 6.902 1.00 44.88 77 ARG A N 1
ATOM 590 C CA . ARG A 1 77 ? -0.000 -25.475 6.782 1.00 44.88 77 ARG A CA 1
ATOM 591 C C . ARG A 1 77 ? -1.409 -25.062 6.349 1.00 44.88 77 ARG A C 1
ATOM 593 O O . ARG A 1 77 ? -1.693 -23.866 6.342 1.00 44.88 77 ARG A O 1
ATOM 600 N N . THR A 1 78 ? -2.293 -26.015 6.032 1.00 39.25 78 THR A N 1
ATOM 601 C CA . THR A 1 78 ? -3.720 -25.740 5.828 1.00 39.25 78 THR A CA 1
ATOM 602 C C . THR A 1 78 ? -4.412 -25.612 7.185 1.00 39.25 78 THR A C 1
ATOM 604 O O . THR A 1 78 ? -4.754 -26.603 7.816 1.00 39.25 78 THR A O 1
ATOM 607 N N . ASN A 1 79 ? -4.566 -24.359 7.609 1.00 47.97 79 ASN A N 1
ATOM 608 C CA . ASN A 1 79 ? -5.660 -23.747 8.376 1.00 47.97 79 ASN A CA 1
ATOM 609 C C . ASN A 1 79 ? -6.103 -24.274 9.755 1.00 47.97 79 ASN A C 1
ATOM 611 O O . ASN A 1 79 ? -6.573 -23.456 10.540 1.00 47.97 79 ASN A O 1
ATOM 615 N N . ASP A 1 80 ? -5.914 -25.539 10.127 1.00 48.06 80 ASP A N 1
ATOM 616 C CA . ASP A 1 80 ? -6.585 -26.075 11.328 1.00 48.06 80 ASP A CA 1
ATOM 617 C C . ASP A 1 80 ? -5.761 -25.992 12.622 1.00 48.06 80 ASP A C 1
ATOM 619 O O . ASP A 1 80 ? -6.276 -26.293 13.698 1.00 48.06 80 ASP A O 1
ATOM 623 N N . ALA A 1 81 ? -4.490 -25.573 12.554 1.00 54.62 81 ALA A N 1
ATOM 624 C CA . ALA A 1 81 ? -3.587 -25.516 13.713 1.00 54.62 81 ALA A CA 1
ATOM 625 C C . ALA A 1 81 ? -3.178 -24.093 14.139 1.00 54.62 81 ALA A C 1
ATOM 627 O O . ALA A 1 81 ? -2.590 -23.915 15.212 1.00 54.62 81 ALA A O 1
ATOM 628 N N . HIS A 1 82 ? -3.496 -23.067 13.342 1.00 66.81 82 HIS A N 1
ATOM 629 C CA . HIS A 1 82 ? -3.020 -21.700 13.559 1.00 66.81 82 HIS A CA 1
ATOM 630 C C . HIS A 1 82 ? -4.146 -20.666 13.449 1.00 66.81 82 HIS A C 1
ATOM 632 O O . HIS A 1 82 ? -5.047 -20.790 12.629 1.00 66.81 82 HIS A O 1
ATOM 638 N N . GLY A 1 83 ? -4.076 -19.633 14.285 1.00 83.75 83 GLY A N 1
ATOM 639 C CA . GLY A 1 83 ? -4.970 -18.480 14.273 1.00 83.75 83 GLY A CA 1
ATOM 640 C C . GLY A 1 83 ? -4.190 -17.167 14.271 1.00 83.75 83 GLY A C 1
ATOM 641 O O . GLY A 1 83 ? -2.957 -17.157 14.250 1.00 83.75 83 GLY A O 1
ATOM 642 N N . TYR A 1 84 ? -4.908 -16.049 14.304 1.00 86.12 84 TYR A N 1
ATOM 643 C CA . TYR A 1 84 ? -4.327 -14.707 14.324 1.00 86.12 84 TYR A CA 1
ATOM 644 C C . TYR A 1 84 ? -4.848 -13.899 15.491 1.00 86.12 84 TYR A C 1
ATOM 646 O O . TYR A 1 84 ? -6.055 -13.768 15.657 1.00 86.12 84 TYR A O 1
ATOM 654 N N . VAL A 1 85 ? -3.951 -13.309 16.272 1.00 84.31 85 VAL A N 1
ATOM 655 C CA . VAL A 1 85 ? -4.325 -12.375 17.335 1.00 84.31 85 VAL A CA 1
ATOM 656 C C . VAL A 1 85 ? -3.961 -10.960 16.920 1.00 84.31 85 VAL A C 1
ATOM 658 O O . VAL A 1 85 ? -2.862 -10.714 16.424 1.00 84.31 85 VAL A O 1
ATOM 661 N N . GLY A 1 86 ? -4.883 -10.027 17.122 1.00 79.06 86 GLY A N 1
ATOM 662 C CA . GLY A 1 86 ? -4.695 -8.614 16.806 1.00 79.06 86 GLY A CA 1
ATOM 663 C C . GLY A 1 86 ? -5.557 -7.720 17.686 1.00 79.06 86 GLY A C 1
ATOM 664 O O . GLY A 1 86 ? -6.445 -8.198 18.392 1.00 79.06 86 GLY A O 1
ATOM 665 N N . VAL A 1 87 ? -5.282 -6.414 17.663 1.00 76.00 87 VAL A N 1
ATOM 666 C CA . VAL A 1 87 ? -6.045 -5.419 18.435 1.00 76.00 87 VAL A CA 1
ATOM 667 C C . VAL A 1 87 ? -6.706 -4.422 17.497 1.00 76.00 87 VAL A C 1
ATOM 669 O O . VAL A 1 87 ? -6.037 -3.530 16.984 1.00 76.00 87 VAL A O 1
ATOM 672 N N . VAL A 1 88 ? -8.017 -4.515 17.292 1.00 73.62 88 VAL A N 1
ATOM 673 C CA . VAL A 1 88 ? -8.756 -3.617 16.390 1.00 73.62 88 VAL A CA 1
ATOM 674 C C . VAL A 1 88 ? -9.701 -2.747 17.211 1.00 73.62 88 VAL A C 1
ATOM 676 O O . VAL A 1 88 ? -10.486 -3.261 17.996 1.00 73.62 88 VAL A O 1
ATOM 679 N N . GLN A 1 89 ? -9.585 -1.420 17.082 1.00 71.25 89 GLN A N 1
ATOM 680 C CA . GLN A 1 89 ? -10.366 -0.443 17.866 1.00 71.25 89 GLN A CA 1
ATOM 681 C C . GLN A 1 89 ? -10.389 -0.724 19.385 1.00 71.25 89 GLN A C 1
ATOM 683 O O . GLN A 1 89 ? -11.403 -0.571 20.057 1.00 71.25 89 GLN A O 1
ATOM 688 N N . GLY A 1 90 ? -9.253 -1.162 19.937 1.00 68.12 90 GLY A N 1
ATOM 689 C CA . GLY A 1 90 ? -9.124 -1.466 21.365 1.00 68.12 90 GLY A CA 1
ATOM 690 C C . GLY A 1 90 ? -9.661 -2.837 21.784 1.00 68.12 90 GLY A C 1
ATOM 691 O O . GLY A 1 90 ? -9.496 -3.191 22.945 1.00 68.12 90 GLY A O 1
ATOM 692 N N . LEU A 1 91 ? -10.226 -3.632 20.873 1.00 75.94 91 LEU A N 1
ATOM 693 C CA . LEU A 1 91 ? -10.619 -5.018 21.125 1.00 75.94 91 LEU A CA 1
ATOM 694 C C . LEU A 1 91 ? -9.485 -5.961 20.727 1.00 75.94 91 LEU A C 1
ATOM 696 O O . LEU A 1 91 ? -9.044 -5.954 19.579 1.00 75.94 91 LEU A O 1
ATOM 700 N N . ALA A 1 92 ? -9.021 -6.782 21.666 1.00 79.44 92 ALA A N 1
ATOM 701 C CA . ALA A 1 92 ? -8.144 -7.905 21.378 1.00 79.44 92 ALA A CA 1
ATOM 702 C C . ALA A 1 92 ? -8.989 -9.057 20.822 1.00 79.44 92 ALA A C 1
ATOM 704 O O . ALA A 1 92 ? -9.914 -9.534 21.481 1.00 79.44 92 ALA A O 1
ATOM 705 N N . VAL A 1 93 ? -8.681 -9.499 19.608 1.00 84.38 93 VAL A N 1
ATOM 706 C CA . VAL A 1 93 ? -9.450 -10.500 18.864 1.00 84.38 93 VAL A CA 1
ATOM 707 C C . VAL A 1 93 ? -8.532 -11.643 18.461 1.00 84.38 93 VAL A C 1
ATOM 709 O O . VAL A 1 93 ? -7.393 -11.411 18.064 1.00 84.38 93 VAL A O 1
ATOM 712 N N . HIS A 1 94 ? -9.046 -12.869 18.533 1.00 86.19 94 HIS A N 1
ATOM 713 C CA . HIS A 1 94 ? -8.434 -14.049 17.937 1.00 86.19 94 HIS A CA 1
ATOM 714 C C . HIS A 1 94 ? -9.279 -14.516 16.751 1.00 86.19 94 HIS A C 1
ATOM 716 O O . HIS A 1 94 ? -10.479 -14.722 16.905 1.00 86.19 94 HIS A O 1
ATOM 722 N N . LEU A 1 95 ? -8.655 -14.673 15.589 1.00 88.38 95 LEU A N 1
ATOM 723 C CA . LEU A 1 95 ? -9.251 -15.165 14.353 1.00 88.38 95 LEU A CA 1
ATOM 724 C C . LEU A 1 95 ? -8.766 -16.579 14.055 1.00 88.38 95 LEU A C 1
ATOM 726 O O . LEU A 1 95 ? -7.610 -16.904 14.332 1.00 88.38 95 LEU A O 1
ATOM 730 N N . ARG A 1 96 ? -9.617 -17.380 13.421 1.00 86.38 96 ARG A N 1
ATOM 731 C CA . ARG A 1 96 ? -9.229 -18.647 12.797 1.00 86.38 96 ARG A CA 1
ATOM 732 C C . ARG A 1 96 ? -9.982 -18.853 11.494 1.00 86.38 96 ARG A C 1
ATOM 734 O O . ARG A 1 96 ? -11.067 -18.303 11.306 1.00 86.38 96 ARG A O 1
ATOM 741 N N . GLU A 1 97 ? -9.415 -19.669 10.622 1.00 82.75 97 GLU A N 1
ATOM 742 C CA . GLU A 1 97 ? -10.141 -20.201 9.475 1.00 82.75 97 GLU A CA 1
ATOM 743 C C . GLU A 1 97 ? -10.864 -21.478 9.903 1.00 82.75 97 GLU A C 1
ATOM 745 O O . GLU A 1 97 ? -10.300 -22.328 10.584 1.00 82.75 97 GLU A O 1
ATOM 750 N N . ALA A 1 98 ? -12.133 -21.576 9.533 1.00 75.81 98 ALA A N 1
ATOM 751 C CA . ALA A 1 98 ? -12.967 -22.761 9.645 1.00 75.81 98 ALA A CA 1
ATOM 752 C C . ALA A 1 98 ? -13.413 -23.172 8.232 1.00 75.81 98 ALA A C 1
ATOM 754 O O . ALA A 1 98 ? -13.170 -22.447 7.264 1.00 75.81 98 ALA A O 1
ATOM 755 N N . ALA A 1 99 ? -14.056 -24.334 8.084 1.00 72.69 99 ALA A N 1
ATOM 756 C CA . ALA A 1 99 ? -14.458 -24.877 6.784 1.00 72.69 99 ALA A CA 1
ATOM 757 C C . ALA A 1 99 ? -15.263 -23.856 5.945 1.00 72.69 99 ALA A C 1
ATOM 759 O O . ALA A 1 99 ? -16.465 -23.664 6.135 1.00 72.69 99 ALA A O 1
ATOM 760 N N . GLY A 1 100 ? -14.574 -23.173 5.026 1.00 70.12 100 GLY A N 1
ATOM 761 C CA . GLY A 1 100 ? -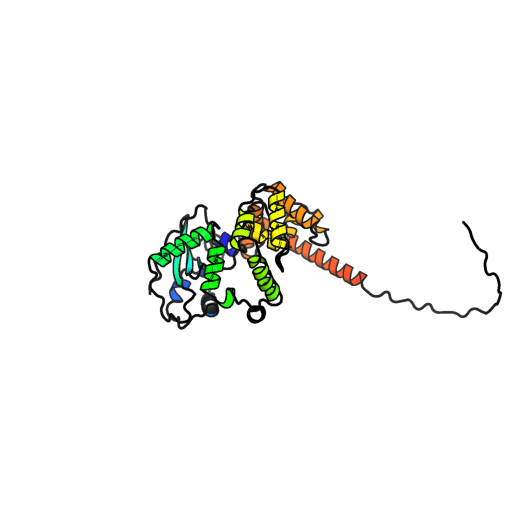15.142 -22.186 4.107 1.00 70.12 100 GLY A CA 1
ATOM 762 C C . GLY A 1 100 ? -15.440 -20.793 4.679 1.00 70.12 100 GLY A C 1
ATOM 763 O O . GLY A 1 100 ? -15.981 -19.970 3.945 1.00 70.12 100 GLY A O 1
ATOM 764 N N . HIS A 1 101 ? -15.106 -20.494 5.937 1.00 74.62 101 HIS A N 1
ATOM 765 C CA . HIS A 1 101 ? -15.377 -19.183 6.539 1.00 74.62 101 HIS A CA 1
ATOM 766 C C . HIS A 1 101 ? -14.370 -18.820 7.635 1.00 74.62 101 HIS A C 1
ATOM 768 O O . HIS A 1 101 ? -13.605 -19.657 8.103 1.00 74.62 101 HIS A O 1
ATOM 774 N N . VAL A 1 102 ? -14.359 -17.554 8.047 1.00 84.81 102 VAL A N 1
ATOM 775 C CA . VAL A 1 102 ? -13.526 -17.081 9.157 1.00 84.81 102 VAL A CA 1
ATOM 776 C C . VAL A 1 102 ? -14.381 -16.949 10.404 1.00 84.81 102 VAL A C 1
ATOM 778 O O . VAL A 1 102 ? -15.506 -16.456 10.353 1.00 84.81 102 VAL A O 1
ATOM 781 N N . GLU A 1 103 ? -13.830 -17.360 11.535 1.00 87.75 103 GLU A N 1
ATOM 782 C CA . GLU A 1 103 ? -14.429 -17.160 12.846 1.00 87.75 103 GLU A CA 1
ATOM 783 C C . GLU A 1 103 ? -13.533 -16.267 13.696 1.00 87.75 103 GLU A C 1
ATOM 785 O O . GLU A 1 103 ? -12.310 -16.227 13.533 1.00 87.75 103 GLU A O 1
ATOM 790 N N . PHE A 1 104 ? -14.147 -15.564 14.638 1.00 88.88 104 PHE A N 1
ATOM 791 C CA . PHE A 1 104 ? -13.451 -14.742 15.609 1.00 88.88 104 PHE A CA 1
ATOM 792 C C . PHE A 1 104 ? -13.922 -15.054 17.025 1.00 88.88 104 PHE A C 1
ATOM 794 O O . PHE A 1 104 ? -15.026 -15.544 17.241 1.00 88.88 104 PHE A O 1
ATOM 801 N N . ARG A 1 105 ? -13.092 -14.721 18.005 1.00 86.00 105 ARG A N 1
ATOM 802 C CA . ARG A 1 105 ? -13.497 -14.599 19.405 1.00 86.00 105 ARG A CA 1
ATOM 803 C C . ARG A 1 105 ? -12.838 -13.375 20.016 1.00 86.00 105 ARG A C 1
ATOM 805 O O . ARG A 1 105 ? -11.699 -13.038 19.678 1.00 86.00 105 ARG A O 1
ATOM 812 N N . VAL A 1 106 ? -13.540 -12.724 20.932 1.00 82.75 106 VAL A N 1
ATOM 813 C CA . VAL A 1 106 ? -12.989 -11.595 21.682 1.00 82.75 106 VAL A CA 1
ATOM 814 C C . VAL A 1 106 ? -12.166 -12.138 22.850 1.00 82.75 106 VAL A C 1
ATOM 816 O O . VAL A 1 106 ? -12.581 -13.056 23.553 1.00 82.75 106 VAL A O 1
ATOM 819 N N . LEU A 1 107 ? -10.959 -11.608 23.022 1.00 79.56 107 LEU A N 1
ATOM 820 C CA . LEU A 1 107 ? -10.073 -11.929 24.141 1.00 79.56 107 LEU A CA 1
ATOM 821 C C . LEU A 1 107 ? -10.212 -10.914 25.287 1.00 79.56 107 LEU A C 1
ATOM 823 O O . LEU A 1 107 ? -9.942 -11.258 26.433 1.00 79.56 107 LEU A O 1
ATOM 827 N N . GLY A 1 108 ? -10.623 -9.679 24.978 1.00 74.44 108 GLY A N 1
ATOM 828 C CA . GLY A 1 108 ? -10.830 -8.589 25.936 1.00 74.44 108 GLY A CA 1
ATOM 829 C C . GLY A 1 108 ? -10.562 -7.211 25.323 1.00 74.44 108 GLY A C 1
ATOM 830 O O . GLY A 1 108 ? -10.400 -7.087 24.106 1.00 74.44 108 GLY A O 1
ATOM 831 N N . ARG A 1 109 ? -10.482 -6.170 26.161 1.00 73.06 109 ARG A N 1
ATOM 832 C CA . ARG A 1 109 ? -10.102 -4.804 25.757 1.00 73.06 109 ARG A CA 1
ATOM 833 C C . ARG A 1 109 ? -8.627 -4.532 26.065 1.00 73.06 109 ARG A C 1
ATOM 835 O O . ARG A 1 109 ? -8.130 -4.870 27.129 1.00 73.06 109 ARG A O 1
ATOM 842 N N . ALA A 1 110 ? -7.922 -3.903 25.128 1.00 61.91 110 ALA A N 1
ATOM 843 C CA . ALA A 1 110 ? -6.484 -3.628 25.204 1.00 61.91 110 ALA A CA 1
ATOM 844 C C . ALA A 1 110 ? -6.122 -2.369 26.023 1.00 61.91 110 ALA A C 1
ATOM 846 O O . ALA A 1 110 ? -4.945 -2.032 26.136 1.00 61.91 110 ALA A O 1
ATOM 847 N N . THR A 1 111 ? -7.114 -1.633 26.533 1.00 54.97 111 THR A N 1
ATOM 848 C CA . THR A 1 111 ? -6.936 -0.359 27.255 1.00 54.97 111 THR A CA 1
ATOM 849 C C . THR A 1 111 ? -6.717 -0.515 28.753 1.00 54.97 111 THR A C 1
ATOM 851 O O . THR A 1 111 ? -6.322 0.450 29.405 1.00 54.97 111 THR A O 1
ATOM 854 N N . ASP A 1 112 ? -6.935 -1.703 29.305 1.00 48.94 112 ASP A N 1
ATOM 855 C CA . ASP A 1 112 ? -6.831 -1.910 30.740 1.00 48.94 112 ASP A CA 1
ATOM 856 C C . ASP A 1 112 ? -5.385 -2.180 31.149 1.00 48.94 112 ASP A C 1
ATOM 858 O O . ASP A 1 112 ? -4.902 -3.308 31.106 1.00 48.94 112 ASP A O 1
ATOM 862 N N . LYS A 1 113 ? -4.689 -1.131 31.593 1.00 41.66 113 LYS A N 1
ATOM 863 C CA . LYS A 1 113 ? -3.433 -1.300 32.338 1.00 41.66 113 LYS A CA 1
ATOM 864 C C . LYS A 1 113 ? -3.654 -1.864 33.750 1.00 41.66 113 LYS A C 1
ATOM 866 O O . LYS A 1 113 ? -2.719 -2.424 34.307 1.00 41.66 113 LYS A O 1
ATOM 871 N N . ASP A 1 114 ? -4.881 -1.781 34.276 1.00 34.03 114 ASP A N 1
ATOM 872 C CA . ASP A 1 114 ? -5.232 -2.154 35.656 1.00 34.03 114 ASP A CA 1
ATOM 873 C C . ASP A 1 114 ? -6.264 -3.297 35.775 1.00 34.03 114 ASP A C 1
ATOM 875 O O . ASP A 1 114 ? -6.640 -3.677 36.886 1.00 34.03 114 ASP A O 1
ATOM 879 N N . ALA A 1 115 ? -6.726 -3.909 34.676 1.00 40.69 115 ALA A N 1
ATOM 880 C CA . ALA A 1 115 ? -7.619 -5.067 34.780 1.00 40.69 115 ALA A CA 1
ATOM 881 C C . ALA A 1 115 ? -6.810 -6.338 35.046 1.00 40.69 115 ALA A C 1
ATOM 883 O O . ALA A 1 115 ? -6.529 -7.137 34.157 1.00 40.69 115 ALA A O 1
ATOM 884 N N . ALA A 1 116 ? -6.497 -6.576 36.317 1.00 35.38 116 ALA A N 1
ATOM 885 C CA . ALA A 1 116 ? -5.913 -7.820 36.822 1.00 35.38 116 ALA A CA 1
ATOM 886 C C . ALA A 1 116 ? -6.818 -9.071 36.641 1.00 35.38 116 ALA A C 1
ATOM 888 O O . ALA A 1 116 ? -6.607 -10.097 37.289 1.00 35.38 116 ALA A O 1
ATOM 889 N N . ARG A 1 117 ? -7.847 -9.018 35.781 1.00 36.69 117 ARG A N 1
ATOM 890 C CA . ARG A 1 117 ? -8.716 -10.147 35.436 1.00 36.69 117 ARG A CA 1
ATOM 891 C C . ARG A 1 117 ? -9.219 -10.037 33.995 1.00 36.69 117 ARG A C 1
ATOM 893 O O . ARG A 1 117 ? -9.798 -9.005 33.664 1.00 36.69 117 ARG A O 1
ATOM 900 N N . PRO A 1 118 ? -9.132 -11.109 33.182 1.00 39.53 118 PRO A N 1
ATOM 901 C CA . PRO A 1 118 ? -9.930 -11.206 31.966 1.00 39.53 118 PRO A CA 1
ATOM 902 C C . PRO A 1 118 ? -11.412 -11.143 32.361 1.00 39.53 118 PRO A C 1
ATOM 904 O O . PRO A 1 118 ? -11.932 -12.054 33.012 1.00 39.53 118 PRO A O 1
ATOM 907 N N . GLN A 1 119 ? -12.081 -10.034 32.045 1.00 45.09 119 GLN A N 1
ATOM 908 C CA . GLN A 1 119 ? -13.528 -9.935 32.208 1.00 45.09 119 GLN A CA 1
ATOM 909 C C . GLN A 1 119 ? -14.203 -10.850 31.181 1.00 45.09 119 GLN A C 1
ATOM 911 O O . GLN A 1 119 ? -13.697 -11.035 30.073 1.00 45.09 119 GLN A O 1
ATOM 916 N N . ARG A 1 120 ? -15.339 -11.456 31.556 1.00 48.53 120 ARG A N 1
ATOM 917 C CA . ARG A 1 120 ? -16.187 -12.175 30.596 1.00 48.53 120 ARG A CA 1
ATOM 918 C C . ARG A 1 120 ? -16.496 -11.229 29.440 1.00 48.53 120 ARG A C 1
ATOM 920 O O . ARG A 1 120 ? -16.950 -10.115 29.690 1.00 48.53 120 ARG A O 1
ATOM 927 N N . THR A 1 121 ? -16.284 -11.692 28.212 1.00 55.16 121 THR A N 1
ATOM 928 C CA . THR A 1 121 ? -16.789 -11.003 27.026 1.00 55.16 121 THR A CA 1
ATOM 929 C C . THR A 1 121 ? -18.292 -10.833 27.205 1.00 55.16 121 THR A C 1
ATOM 931 O O . THR A 1 121 ? -19.004 -11.802 27.483 1.00 55.16 121 THR A O 1
ATOM 934 N N . ASN A 1 122 ? -18.776 -9.593 27.170 1.00 67.81 122 ASN A N 1
ATOM 935 C CA . ASN A 1 122 ? -20.211 -9.352 27.150 1.00 67.81 122 ASN A CA 1
ATOM 936 C C . ASN A 1 122 ? -20.689 -9.356 25.686 1.00 67.81 122 ASN A C 1
ATOM 938 O O . ASN A 1 122 ? -19.897 -9.188 24.758 1.00 67.81 122 ASN A O 1
ATOM 942 N N . VAL A 1 123 ? -21.991 -9.541 25.478 1.00 75.00 123 VAL A N 1
ATOM 943 C CA . VAL A 1 123 ? -22.597 -9.586 24.133 1.00 75.00 123 VAL A CA 1
ATOM 944 C C . VAL A 1 123 ? -22.291 -8.312 23.325 1.00 75.00 123 VAL A C 1
ATOM 946 O O . VAL A 1 123 ? -22.107 -8.373 22.114 1.00 75.00 123 VAL A O 1
ATOM 949 N N . GLN A 1 124 ? -22.145 -7.160 23.992 1.00 80.25 124 GLN A N 1
ATOM 950 C CA . GLN A 1 124 ? -21.845 -5.885 23.335 1.00 80.25 124 GLN A CA 1
ATOM 951 C C . GLN A 1 124 ? -20.441 -5.861 22.714 1.00 80.25 124 GLN A C 1
ATOM 953 O O . GLN A 1 124 ? -20.275 -5.305 21.629 1.00 80.25 124 GLN A O 1
ATOM 958 N N . ASP A 1 125 ? -19.444 -6.467 23.365 1.00 80.69 125 ASP A N 1
ATOM 959 C CA . ASP A 1 125 ? -18.082 -6.570 22.833 1.00 80.69 125 ASP A CA 1
ATOM 960 C C . ASP A 1 125 ? -18.032 -7.480 21.599 1.00 80.69 125 ASP A C 1
ATOM 962 O O . ASP A 1 125 ? -17.311 -7.185 20.646 1.00 80.69 125 ASP A O 1
ATOM 966 N N . GLU A 1 126 ? -18.816 -8.562 21.580 1.00 81.50 126 GLU A N 1
ATOM 967 C CA . GLU A 1 126 ? -18.919 -9.456 20.421 1.00 81.50 126 GLU A CA 1
ATOM 968 C C . GLU A 1 126 ? -19.631 -8.782 19.239 1.00 81.50 126 GLU A C 1
ATOM 970 O O . GLU A 1 126 ? -19.154 -8.870 18.105 1.00 81.50 126 GLU A O 1
ATOM 975 N N . ASP A 1 127 ? -20.712 -8.039 19.491 1.00 84.00 127 ASP A N 1
ATOM 976 C CA . ASP A 1 127 ? -21.418 -7.255 18.470 1.00 84.00 127 ASP A CA 1
ATOM 977 C C . ASP A 1 127 ? -20.578 -6.088 17.938 1.00 84.00 127 ASP A C 1
ATOM 979 O O . ASP A 1 127 ? -20.652 -5.731 16.756 1.00 84.00 127 ASP A O 1
ATOM 983 N N . GLN A 1 128 ? -19.776 -5.462 18.803 1.00 83.56 128 GLN A N 1
ATOM 984 C CA . GLN A 1 128 ? -18.806 -4.456 18.385 1.00 83.56 128 GLN A CA 1
ATOM 985 C C . GLN A 1 128 ? -17.709 -5.103 17.538 1.00 83.56 128 GLN A C 1
ATOM 987 O O . GLN A 1 128 ? -17.446 -4.621 16.440 1.00 83.56 128 GLN A O 1
ATOM 992 N N . ALA A 1 129 ? -17.111 -6.209 17.989 1.00 83.56 129 ALA A N 1
ATOM 993 C CA . ALA A 1 129 ? -16.087 -6.926 17.236 1.00 83.56 129 ALA A CA 1
ATOM 994 C C . ALA A 1 129 ? -16.603 -7.372 15.863 1.00 83.56 129 ALA A C 1
ATOM 996 O O . ALA A 1 129 ? -15.910 -7.170 14.871 1.00 83.56 129 ALA A O 1
ATOM 997 N N . ARG A 1 130 ? -17.833 -7.893 15.770 1.00 85.69 130 ARG A N 1
ATOM 998 C CA . ARG A 1 130 ? -18.454 -8.273 14.493 1.00 85.69 130 ARG A CA 1
ATOM 999 C C . ARG A 1 130 ? -18.505 -7.098 13.515 1.00 85.69 130 ARG A C 1
ATOM 1001 O O . ARG A 1 130 ? -18.108 -7.261 12.364 1.00 85.69 130 ARG A O 1
ATOM 1008 N N . ARG A 1 131 ? -18.967 -5.928 13.969 1.00 82.88 131 ARG A N 1
ATOM 1009 C CA . ARG A 1 131 ? -19.031 -4.705 13.149 1.00 82.88 131 ARG A CA 1
ATOM 1010 C C . ARG A 1 131 ? -17.641 -4.230 12.750 1.00 82.88 131 ARG A C 1
ATOM 1012 O O . ARG A 1 131 ? -17.357 -4.101 11.570 1.00 82.88 131 ARG A O 1
ATOM 1019 N N . VAL A 1 132 ? -16.750 -4.078 13.725 1.00 79.75 132 VAL A N 1
ATOM 1020 C CA . VAL A 1 132 ? -15.392 -3.567 13.515 1.00 79.75 132 VAL A CA 1
ATOM 1021 C C . VAL A 1 132 ? -14.571 -4.474 12.606 1.00 79.75 132 VAL A C 1
ATOM 1023 O O . VAL A 1 132 ? -13.835 -3.976 11.765 1.00 79.75 132 VAL A O 1
ATOM 1026 N N . LEU A 1 133 ? -14.671 -5.797 12.751 1.00 81.56 133 LEU A N 1
ATOM 1027 C CA . LEU A 1 133 ? -13.989 -6.746 11.870 1.00 81.56 133 LEU A CA 1
ATOM 1028 C C . LEU A 1 133 ? -14.619 -6.756 10.477 1.00 81.56 133 LEU A C 1
ATOM 1030 O O . LEU A 1 133 ? -13.884 -6.839 9.496 1.00 81.56 133 LEU A O 1
ATOM 1034 N N . GLY A 1 134 ? -15.947 -6.630 10.387 1.00 79.12 134 GLY A N 1
ATOM 1035 C CA . GLY A 1 134 ? -16.647 -6.387 9.128 1.00 79.12 134 GLY A CA 1
ATOM 1036 C C . GLY A 1 134 ? -16.054 -5.178 8.408 1.00 79.12 134 GLY A C 1
ATOM 1037 O O . GLY A 1 134 ? -15.504 -5.332 7.323 1.00 79.12 134 GLY A O 1
ATOM 1038 N N . ASP A 1 135 ? -16.039 -4.021 9.066 1.00 74.94 135 ASP A N 1
ATOM 1039 C CA . ASP A 1 135 ? -15.487 -2.770 8.538 1.00 74.94 135 ASP A CA 1
ATOM 1040 C C . ASP A 1 135 ? -13.979 -2.857 8.263 1.00 74.94 135 ASP A C 1
ATOM 1042 O O . ASP A 1 135 ? -13.483 -2.242 7.325 1.00 74.94 135 ASP A O 1
ATOM 1046 N N . TYR A 1 136 ? -13.221 -3.610 9.063 1.00 76.69 136 TYR A N 1
ATOM 1047 C CA . TYR A 1 136 ? -11.776 -3.779 8.892 1.00 76.69 136 TYR A CA 1
ATOM 1048 C C . TYR A 1 136 ? -11.449 -4.596 7.637 1.00 76.69 136 TYR A C 1
ATOM 1050 O O . TYR A 1 136 ? -10.613 -4.192 6.832 1.00 76.69 136 TYR A O 1
ATOM 1058 N N . PHE A 1 137 ? -12.116 -5.739 7.450 1.00 74.56 137 PHE A N 1
ATOM 1059 C CA . PHE A 1 137 ? -11.874 -6.635 6.314 1.00 74.56 137 PHE A CA 1
ATOM 1060 C C . PHE A 1 137 ? -12.606 -6.213 5.038 1.00 74.56 137 PHE A C 1
ATOM 1062 O O . PHE A 1 137 ? -12.193 -6.589 3.941 1.00 74.56 137 PHE A O 1
ATOM 1069 N N . GLN A 1 138 ? -13.673 -5.427 5.168 1.00 64.88 138 GLN A N 1
ATOM 1070 C CA . GLN A 1 138 ? -14.389 -4.810 4.048 1.00 64.88 138 GLN A CA 1
ATOM 1071 C C . GLN A 1 138 ? -13.920 -3.371 3.788 1.00 64.88 138 GLN A C 1
ATOM 1073 O O . GLN A 1 138 ? -14.357 -2.754 2.823 1.00 64.88 138 GLN A O 1
ATOM 1078 N N . LEU A 1 139 ? -12.972 -2.877 4.594 1.00 56.19 139 LEU A N 1
ATOM 1079 C CA . LEU A 1 139 ? -12.361 -1.549 4.528 1.00 56.19 139 LEU A CA 1
ATOM 1080 C C . LEU A 1 139 ? -13.332 -0.371 4.722 1.00 56.19 139 LEU A C 1
ATOM 1082 O O . LEU A 1 139 ? -12.921 0.768 4.533 1.00 56.19 139 LEU A O 1
ATOM 1086 N N . ASP A 1 140 ? -14.567 -0.567 5.182 1.00 53.56 140 ASP A N 1
ATOM 1087 C CA . ASP A 1 140 ? -15.540 0.498 5.502 1.00 53.56 140 ASP A CA 1
ATOM 1088 C C . ASP A 1 140 ? -15.252 1.210 6.834 1.00 53.56 140 ASP A C 1
ATOM 1090 O O . ASP A 1 140 ? -16.139 1.623 7.577 1.00 53.56 140 ASP A O 1
ATOM 1094 N N . THR A 1 141 ? -13.974 1.379 7.165 1.00 48.66 141 THR A N 1
ATOM 1095 C CA . THR A 1 141 ? -13.595 1.967 8.442 1.00 48.66 141 THR A CA 1
ATOM 1096 C C . THR A 1 141 ? -13.745 3.489 8.417 1.00 48.66 141 THR A C 1
ATOM 1098 O O . THR A 1 141 ? -13.079 4.191 7.651 1.00 48.66 141 THR A O 1
ATOM 1101 N N . ASP A 1 142 ? -14.606 4.022 9.286 1.00 49.66 142 ASP A N 1
ATOM 1102 C CA . ASP A 1 142 ? -14.766 5.463 9.455 1.00 49.66 142 ASP A CA 1
ATOM 1103 C C . ASP A 1 142 ? -13.518 6.060 10.127 1.00 49.66 142 ASP A C 1
ATOM 1105 O O . ASP A 1 142 ? -13.324 5.955 11.339 1.00 49.66 142 ASP A O 1
ATOM 1109 N N . MET A 1 143 ? -12.655 6.696 9.331 1.00 45.28 143 MET A N 1
ATOM 1110 C CA . MET A 1 143 ? -11.423 7.313 9.817 1.00 45.28 143 MET A CA 1
ATOM 1111 C C . MET A 1 143 ? -11.680 8.470 10.798 1.00 45.28 143 MET A C 1
ATOM 1113 O O . MET A 1 143 ? -10.826 8.730 11.639 1.00 45.28 143 MET A O 1
ATOM 1117 N N . SER A 1 144 ? -12.836 9.155 10.763 1.00 44.00 144 SER A N 1
ATOM 1118 C CA . SER A 1 144 ? -13.178 10.162 11.785 1.00 44.00 144 SER A CA 1
ATOM 1119 C C . SER A 1 144 ? -13.452 9.499 13.108 1.00 44.00 144 SER A C 1
ATOM 1121 O O . SER A 1 144 ? -13.002 10.003 14.129 1.00 44.00 144 SER A O 1
ATOM 1123 N N . THR A 1 145 ? -14.173 8.385 13.093 1.00 51.44 145 THR A N 1
ATOM 1124 C CA . THR A 1 145 ? -14.462 7.601 14.285 1.00 51.44 145 THR A CA 1
ATOM 1125 C C . THR A 1 145 ? -13.174 6.995 14.813 1.00 51.44 145 THR A C 1
ATOM 1127 O O . THR A 1 145 ? -12.871 7.218 15.971 1.00 51.44 145 THR A O 1
ATOM 1130 N N . LEU A 1 146 ? -12.313 6.417 13.968 1.00 52.69 146 LEU A N 1
ATOM 1131 C CA . LEU A 1 146 ? -10.986 5.965 14.397 1.00 52.69 146 LEU A CA 1
ATOM 1132 C C . LEU A 1 146 ? -10.134 7.090 14.974 1.00 52.69 146 LEU A C 1
ATOM 1134 O O . LEU A 1 146 ? -9.603 6.934 16.061 1.00 52.69 146 LEU A O 1
ATOM 1138 N N . CYS A 1 147 ? -9.983 8.222 14.284 1.00 47.97 147 CYS A N 1
ATOM 1139 C CA . CYS A 1 147 ? -9.181 9.332 14.791 1.00 47.97 147 CYS A CA 1
ATOM 1140 C C . CYS A 1 147 ? -9.765 9.904 16.087 1.00 47.97 147 CYS A C 1
ATOM 1142 O O . CYS A 1 147 ? -8.998 10.237 16.988 1.00 47.97 147 CYS A O 1
ATOM 1144 N N . ARG A 1 148 ? -11.094 9.992 16.209 1.00 54.75 148 ARG A N 1
ATOM 1145 C CA . ARG A 1 148 ? -11.797 10.441 17.418 1.00 54.75 148 ARG A CA 1
ATOM 1146 C C . ARG A 1 148 ? -11.614 9.449 18.559 1.00 54.75 148 ARG A C 1
ATOM 1148 O O . ARG A 1 148 ? -11.192 9.864 19.627 1.00 54.75 148 ARG A O 1
ATOM 1155 N N . ASP A 1 149 ? -11.847 8.166 18.320 1.00 51.91 149 ASP A N 1
ATOM 1156 C CA . ASP A 1 149 ? -11.736 7.086 19.300 1.00 51.91 149 ASP A CA 1
ATOM 1157 C C . ASP A 1 149 ? -10.284 6.906 19.737 1.00 51.91 149 ASP A C 1
ATOM 1159 O O . ASP A 1 149 ? -9.990 6.819 20.922 1.00 51.91 149 ASP A O 1
ATOM 1163 N N . TRP A 1 150 ? -9.335 6.946 18.804 1.00 54.69 150 TRP A N 1
ATOM 1164 C CA . TRP A 1 150 ? -7.906 6.937 19.101 1.00 54.69 150 TRP A CA 1
ATOM 1165 C C . TRP A 1 150 ? -7.474 8.167 19.896 1.00 54.69 150 TRP A C 1
ATOM 1167 O O . TRP A 1 150 ? -6.682 8.027 20.825 1.00 54.69 150 TRP A O 1
ATOM 1177 N N . SER A 1 151 ? -8.008 9.349 19.586 1.00 52.56 151 SER A N 1
ATOM 1178 C CA . SER A 1 151 ? -7.737 10.572 20.354 1.00 52.56 151 SER A CA 1
ATOM 1179 C C . SER A 1 151 ? -8.420 10.571 21.727 1.00 52.56 151 SER A C 1
ATOM 1181 O O . SER A 1 151 ? -7.873 11.132 22.672 1.00 52.56 151 SER A O 1
ATOM 1183 N N . ALA A 1 152 ? -9.582 9.925 21.857 1.00 49.81 152 ALA A N 1
ATOM 1184 C CA . ALA A 1 152 ? -10.347 9.812 23.098 1.00 49.81 152 ALA A CA 1
ATOM 1185 C C . ALA A 1 152 ? -9.757 8.763 24.053 1.00 49.81 152 ALA A C 1
ATOM 1187 O O . ALA A 1 152 ? -9.713 8.973 25.261 1.00 49.81 152 ALA A O 1
ATOM 1188 N N . VAL A 1 153 ? -9.265 7.648 23.511 1.00 42.38 153 VAL A N 1
ATOM 1189 C CA . VAL A 1 153 ? -8.645 6.546 24.263 1.00 42.38 153 VAL A CA 1
ATOM 1190 C C . VAL A 1 153 ? -7.166 6.824 24.548 1.00 42.38 153 VAL A C 1
ATOM 1192 O O . VAL A 1 153 ? -6.608 6.342 25.532 1.00 42.38 153 VAL A O 1
ATOM 1195 N N . CYS A 1 154 ? -6.507 7.617 23.704 1.00 40.56 154 CYS A N 1
ATOM 1196 C CA . CYS A 1 154 ? -5.120 8.005 23.875 1.00 40.56 154 CYS A CA 1
ATOM 1197 C C . CYS A 1 154 ? -4.997 9.530 23.764 1.00 40.56 154 CYS A C 1
ATOM 1199 O O . CYS A 1 154 ? -4.829 10.053 22.661 1.00 40.56 154 CYS A O 1
ATOM 1201 N N . PRO A 1 155 ? -4.958 10.258 24.896 1.00 44.41 155 PRO A N 1
ATOM 1202 C CA . PRO A 1 155 ? -4.640 11.686 24.900 1.00 44.41 155 PRO A CA 1
ATOM 1203 C C . PRO A 1 155 ? -3.309 12.000 24.191 1.00 44.41 155 PRO A C 1
ATOM 1205 O O . PRO A 1 155 ? -3.118 13.100 23.680 1.00 44.41 155 PRO A O 1
ATOM 1208 N N . ARG A 1 156 ? -2.398 11.014 24.082 1.00 39.12 156 ARG A N 1
ATOM 1209 C CA . ARG A 1 156 ? -1.146 11.121 23.314 1.00 39.12 156 ARG A CA 1
ATOM 1210 C C . ARG A 1 156 ? -1.331 11.080 21.802 1.00 39.12 156 ARG A C 1
ATOM 1212 O O . ARG A 1 156 ? -0.377 11.411 21.129 1.00 39.12 156 ARG A O 1
ATOM 1219 N N . ILE A 1 157 ? -2.484 10.697 21.249 1.00 47.62 157 ILE A N 1
ATOM 1220 C CA . ILE A 1 157 ? -2.754 10.796 19.802 1.00 47.62 157 ILE A CA 1
ATOM 1221 C C . ILE A 1 157 ? -3.145 12.232 19.413 1.00 47.62 157 ILE A C 1
ATOM 1223 O O . ILE A 1 157 ? -2.715 12.723 18.371 1.00 47.62 157 ILE A O 1
ATOM 1227 N N . ALA A 1 158 ? -3.831 12.952 20.304 1.00 49.00 158 ALA A N 1
ATOM 1228 C CA . ALA A 1 158 ? -3.990 14.404 20.203 1.00 49.00 158 ALA A CA 1
ATOM 1229 C C . ALA A 1 158 ? -2.692 15.161 20.569 1.00 49.00 158 ALA A C 1
ATOM 1231 O O . ALA A 1 158 ? -2.419 16.231 20.031 1.00 49.00 158 ALA A O 1
ATOM 1232 N N . ALA A 1 159 ? -1.866 14.585 21.451 1.00 52.06 159 ALA A N 1
ATOM 1233 C CA . ALA A 1 159 ? -0.616 15.165 21.942 1.00 52.06 159 ALA A CA 1
ATOM 1234 C C . ALA A 1 159 ? 0.654 14.461 21.422 1.00 52.06 159 ALA A C 1
ATOM 1236 O O . ALA A 1 159 ? 1.676 14.490 22.114 1.00 52.06 159 ALA A O 1
ATOM 1237 N N . VAL A 1 160 ? 0.616 13.833 20.229 1.00 60.41 160 VAL A N 1
ATOM 1238 C CA . VAL A 1 160 ? 1.783 13.116 19.678 1.00 60.41 160 VAL A CA 1
ATOM 1239 C C . VAL A 1 160 ? 2.881 14.141 19.479 1.00 60.41 160 VAL A C 1
ATOM 1241 O O . VAL A 1 160 ? 2.894 14.896 18.505 1.00 60.41 160 VAL A O 1
ATOM 1244 N N . ASN A 1 161 ? 3.827 14.175 20.405 1.00 67.75 161 ASN A N 1
ATOM 1245 C CA . ASN A 1 161 ? 4.995 15.008 20.262 1.00 67.75 161 ASN A CA 1
ATOM 1246 C C . ASN A 1 161 ? 6.130 14.155 19.697 1.00 67.75 161 ASN A C 1
ATOM 1248 O O . ASN A 1 161 ? 6.294 12.968 19.982 1.00 67.75 161 ASN A O 1
ATOM 1252 N N . GLN A 1 162 ? 6.935 14.782 18.848 1.00 79.75 162 GLN A N 1
ATOM 1253 C CA . GLN A 1 162 ? 8.016 14.112 18.135 1.00 79.75 162 GLN A CA 1
ATOM 1254 C C . GLN A 1 162 ? 9.009 13.416 19.086 1.00 79.75 162 GLN A C 1
ATOM 1256 O O . GLN A 1 162 ? 9.641 12.437 18.690 1.00 79.75 162 GLN A O 1
ATOM 1261 N N . LYS A 1 163 ? 9.169 13.918 20.318 1.00 80.62 163 LYS A N 1
ATOM 1262 C CA . LYS A 1 163 ? 10.090 13.367 21.320 1.00 80.62 163 LYS A CA 1
ATOM 1263 C C . LYS A 1 163 ? 9.637 11.980 21.778 1.00 80.62 163 LYS A C 1
ATOM 1265 O O . LYS A 1 163 ? 10.454 11.063 21.780 1.00 80.62 163 LYS A O 1
ATOM 1270 N N . GLU A 1 164 ? 8.352 11.807 22.070 1.00 76.44 164 GLU A N 1
ATOM 1271 C CA . GLU A 1 164 ? 7.778 10.514 22.458 1.00 76.44 164 GLU A CA 1
ATOM 1272 C C . GLU A 1 164 ? 7.917 9.468 21.351 1.00 76.44 164 GLU A C 1
ATOM 1274 O O . GLU A 1 164 ? 8.436 8.377 21.588 1.00 76.44 164 GLU A O 1
ATOM 1279 N N . LEU A 1 165 ? 7.569 9.816 20.110 1.00 77.69 165 LEU A N 1
ATOM 1280 C CA . LEU A 1 165 ? 7.753 8.898 18.981 1.00 77.69 165 LEU A CA 1
ATOM 1281 C C . LEU A 1 165 ? 9.224 8.509 18.782 1.00 77.69 165 LEU A C 1
ATOM 1283 O O . LEU A 1 165 ? 9.531 7.365 18.459 1.00 77.69 165 LEU A O 1
ATOM 1287 N N . ARG A 1 166 ? 10.164 9.436 18.997 1.00 82.44 166 ARG A N 1
ATOM 1288 C CA . ARG A 1 166 ? 11.596 9.105 18.940 1.00 82.44 166 ARG A CA 1
ATOM 1289 C C . ARG A 1 166 ? 11.999 8.135 20.042 1.00 82.44 166 ARG A C 1
ATOM 1291 O O . ARG A 1 166 ? 12.723 7.194 19.736 1.00 82.44 166 ARG A O 1
ATOM 1298 N N . SER A 1 167 ? 11.508 8.322 21.270 1.00 80.69 167 SER A N 1
ATOM 1299 C CA . SER A 1 167 ? 11.750 7.363 22.357 1.00 80.69 167 SER A CA 1
ATOM 1300 C C . SER A 1 167 ? 11.147 5.982 22.086 1.00 80.69 167 SER A C 1
ATOM 1302 O O . SER A 1 167 ? 11.711 4.991 22.525 1.00 80.69 167 SER A O 1
ATOM 1304 N N . MET A 1 168 ? 10.074 5.900 21.293 1.00 74.69 168 MET A N 1
ATOM 1305 C CA . MET A 1 168 ? 9.472 4.638 20.833 1.00 74.69 168 MET A CA 1
ATOM 1306 C C . MET A 1 168 ? 10.166 4.040 19.590 1.00 74.69 168 MET A C 1
ATOM 1308 O O . MET A 1 168 ? 9.636 3.128 18.966 1.00 74.69 168 MET A O 1
ATOM 1312 N N . GLY A 1 169 ? 11.322 4.566 19.168 1.00 81.50 169 GLY A N 1
ATOM 1313 C CA . GLY A 1 169 ? 12.105 3.990 18.068 1.00 81.50 169 GLY A CA 1
ATOM 1314 C C . GLY A 1 169 ? 11.687 4.415 16.654 1.00 81.50 169 GLY A C 1
ATOM 1315 O O . GLY A 1 169 ? 12.275 3.951 15.680 1.00 81.50 169 GLY A O 1
ATOM 1316 N N . PHE A 1 170 ? 10.754 5.361 16.490 1.00 76.38 170 PHE A N 1
ATOM 1317 C CA . PHE A 1 170 ? 10.340 5.834 15.155 1.00 76.38 170 PHE A CA 1
ATOM 1318 C C . PHE A 1 170 ? 11.431 6.644 14.422 1.00 76.38 170 PHE A C 1
ATOM 1320 O O . PHE A 1 170 ? 11.316 6.924 13.223 1.00 76.38 170 PHE A O 1
ATOM 1327 N N . GLY A 1 171 ? 12.499 7.046 15.119 1.00 89.44 171 GLY A N 1
ATOM 1328 C CA . GLY A 1 171 ? 13.655 7.722 14.528 1.00 89.44 171 GLY A CA 1
ATOM 1329 C C . GLY A 1 171 ? 13.282 9.011 13.788 1.00 89.44 171 GLY A C 1
ATOM 1330 O O . GLY A 1 171 ? 12.520 9.842 14.284 1.00 89.44 171 GLY A O 1
ATOM 1331 N N . TYR A 1 172 ? 13.817 9.200 12.578 1.00 89.12 172 TYR A N 1
ATOM 1332 C CA . TYR A 1 172 ? 13.528 10.391 11.768 1.00 89.12 172 TYR A CA 1
ATOM 1333 C C . TYR A 1 172 ? 12.062 10.470 11.302 1.00 89.12 172 TYR A C 1
ATOM 1335 O O . TYR A 1 172 ? 11.553 11.573 11.099 1.00 89.12 172 TYR A O 1
ATOM 1343 N N . ARG A 1 173 ? 11.357 9.329 11.210 1.00 88.62 173 ARG A N 1
ATOM 1344 C CA . ARG A 1 173 ? 9.942 9.263 10.799 1.00 88.62 173 ARG A CA 1
ATOM 1345 C C . ARG A 1 173 ? 8.995 9.864 11.831 1.00 88.62 173 ARG A C 1
ATOM 1347 O O . ARG A 1 173 ? 7.902 10.280 11.468 1.00 88.62 173 ARG A O 1
ATOM 1354 N N . ALA A 1 174 ? 9.429 9.998 13.085 1.00 84.06 174 ALA A N 1
ATOM 1355 C CA . ALA A 1 174 ? 8.674 10.704 14.117 1.00 84.06 174 ALA A CA 1
ATOM 1356 C C . ALA A 1 174 ? 8.242 12.110 13.663 1.00 84.06 174 ALA A C 1
ATOM 1358 O O . ALA A 1 174 ? 7.107 12.514 13.897 1.00 84.06 174 ALA A O 1
ATOM 1359 N N . LYS A 1 175 ? 9.127 12.837 12.962 1.00 90.12 175 LYS A N 1
ATOM 1360 C CA . LYS A 1 175 ? 8.810 14.158 12.396 1.00 90.12 175 LYS A CA 1
ATOM 1361 C C . LYS A 1 175 ? 7.699 14.066 11.344 1.00 90.12 175 LYS A C 1
ATOM 1363 O O . LYS A 1 175 ? 6.787 14.883 11.345 1.00 90.12 175 LYS A O 1
ATOM 1368 N N . TYR A 1 176 ? 7.782 13.074 10.459 1.00 91.00 176 TYR A N 1
ATOM 1369 C CA . TYR A 1 176 ? 6.825 12.881 9.368 1.00 91.00 176 TYR A CA 1
ATOM 1370 C C . TYR A 1 176 ? 5.420 12.587 9.876 1.00 91.00 176 TYR A C 1
ATOM 1372 O O . TYR A 1 176 ? 4.464 13.172 9.380 1.00 91.00 176 TYR A O 1
ATOM 1380 N N . ILE A 1 177 ? 5.306 11.738 10.900 1.00 82.88 177 ILE A N 1
ATOM 1381 C CA . ILE A 1 177 ? 4.023 11.391 11.517 1.00 82.88 177 ILE A CA 1
ATOM 1382 C C . ILE A 1 177 ? 3.374 12.641 12.116 1.00 82.88 177 ILE A C 1
ATOM 1384 O O . ILE A 1 177 ? 2.240 12.962 11.777 1.00 82.88 177 ILE A O 1
ATOM 1388 N N . VAL A 1 178 ? 4.108 13.390 12.947 1.00 83.00 178 VAL A N 1
ATOM 1389 C CA . VAL A 1 178 ? 3.581 14.602 13.598 1.00 83.00 178 VAL A CA 1
ATOM 1390 C C . VAL A 1 178 ? 3.166 15.656 12.572 1.00 83.00 178 VAL A C 1
ATOM 1392 O O . VAL A 1 178 ? 2.083 16.226 12.680 1.00 83.00 178 VAL A O 1
ATOM 1395 N N . ASN A 1 179 ? 3.998 15.907 11.561 1.00 87.56 179 ASN A N 1
ATOM 1396 C CA . ASN A 1 179 ? 3.691 16.895 10.529 1.00 87.56 179 ASN A CA 1
ATOM 1397 C C . ASN A 1 179 ? 2.507 16.474 9.648 1.00 87.56 179 ASN A C 1
ATOM 1399 O O . ASN A 1 179 ? 1.652 17.302 9.347 1.00 87.56 179 ASN A O 1
ATOM 1403 N N . SER A 1 180 ? 2.426 15.194 9.273 1.00 86.75 180 SER A N 1
ATOM 1404 C CA . SER A 1 180 ? 1.299 14.670 8.496 1.00 86.75 180 SER A CA 1
ATOM 1405 C C . SER A 1 180 ? -0.006 14.764 9.273 1.00 86.75 180 SER A C 1
ATOM 1407 O O . SER A 1 180 ? -1.008 15.184 8.708 1.00 86.75 180 SER A O 1
ATOM 1409 N N . LEU A 1 181 ? 0.000 14.454 10.576 1.00 81.00 181 LEU A N 1
ATOM 1410 C CA . LEU A 1 181 ? -1.176 14.638 11.427 1.00 81.00 181 LEU A CA 1
ATOM 1411 C C . LEU A 1 181 ? -1.626 16.101 11.441 1.00 81.00 181 LEU A C 1
ATOM 1413 O O . LEU A 1 181 ? -2.809 16.354 11.247 1.00 81.00 181 LEU A O 1
ATOM 1417 N N . LYS A 1 182 ? -0.712 17.066 11.600 1.00 82.44 182 LYS A N 1
ATOM 1418 C CA . LYS A 1 182 ? -1.060 18.499 11.540 1.00 82.44 182 LYS A CA 1
ATOM 1419 C C . LYS A 1 182 ? -1.700 18.877 10.203 1.00 82.44 182 LYS A C 1
ATOM 1421 O O . LYS A 1 182 ? -2.821 19.373 10.194 1.00 82.44 182 LYS A O 1
ATOM 1426 N N . LYS A 1 183 ? -1.053 18.524 9.086 1.00 86.38 183 LYS A N 1
ATOM 1427 C CA . LYS A 1 183 ? -1.577 18.767 7.730 1.00 86.38 183 LYS A CA 1
ATOM 1428 C C . LYS A 1 183 ? -2.947 18.143 7.499 1.00 86.38 183 LYS A C 1
ATOM 1430 O O . LYS A 1 183 ? -3.772 18.729 6.810 1.00 86.38 183 LYS A O 1
ATOM 1435 N N . LEU A 1 184 ? -3.187 16.957 8.055 1.00 81.88 184 LEU A N 1
ATOM 1436 C CA . LEU A 1 184 ? -4.473 16.268 7.977 1.00 81.88 184 LEU A CA 1
ATOM 1437 C C . LEU A 1 184 ? -5.572 17.000 8.765 1.00 81.88 184 LEU A C 1
ATOM 1439 O O . LEU A 1 184 ? -6.703 17.077 8.292 1.00 81.88 184 LEU A O 1
ATOM 1443 N N . HIS A 1 185 ? -5.250 17.564 9.933 1.00 77.88 185 HIS A N 1
ATOM 1444 C CA . HIS A 1 185 ? -6.190 18.377 10.716 1.00 77.88 185 HIS A CA 1
ATOM 1445 C C . HIS A 1 185 ? -6.499 19.726 10.053 1.00 77.88 185 HIS A C 1
ATOM 1447 O O . HIS A 1 185 ? -7.596 20.246 10.228 1.00 77.88 185 HIS A O 1
ATOM 1453 N N . GLU A 1 186 ? -5.565 20.261 9.266 1.00 84.56 186 GLU A N 1
ATOM 1454 C CA . GLU A 1 186 ? -5.736 21.494 8.484 1.00 84.56 186 GLU A CA 1
ATOM 1455 C C . GLU A 1 186 ? -6.592 21.297 7.216 1.00 84.56 186 GLU A C 1
ATOM 1457 O O . GLU A 1 186 ? -6.998 22.276 6.590 1.00 84.56 186 GLU A O 1
ATOM 1462 N N . GLN A 1 187 ? -6.897 20.054 6.820 1.00 85.88 187 GLN A N 1
ATOM 1463 C CA . GLN A 1 187 ? -7.728 19.797 5.642 1.00 85.88 187 GLN A CA 1
ATOM 1464 C C . GLN A 1 187 ? -9.176 20.247 5.851 1.00 85.88 187 GLN A C 1
ATOM 1466 O O . GLN A 1 187 ? -9.755 20.118 6.931 1.00 85.88 187 GLN A O 1
ATOM 1471 N N . GLN A 1 188 ? -9.815 20.700 4.771 1.00 83.25 188 GLN A N 1
ATOM 1472 C CA . GLN A 1 188 ? -11.214 21.120 4.803 1.00 83.25 188 GLN A CA 1
ATOM 1473 C C . GLN A 1 188 ? -12.139 19.975 5.260 1.00 83.25 188 GLN A C 1
ATOM 1475 O O . GLN A 1 188 ? -12.200 18.913 4.631 1.00 83.25 188 GLN A O 1
ATOM 1480 N N . GLY A 1 189 ? -12.898 20.212 6.333 1.00 77.25 189 GLY A N 1
ATOM 1481 C CA . GLY A 1 189 ? -13.775 19.207 6.949 1.00 77.25 189 GLY A CA 1
ATOM 1482 C C . GLY A 1 189 ? -13.038 18.170 7.807 1.00 77.25 189 GLY A C 1
ATOM 1483 O O . GLY A 1 189 ? -13.644 17.186 8.229 1.00 77.25 189 GLY A O 1
ATOM 1484 N N . GLY A 1 190 ? -11.745 18.379 8.069 1.00 76.00 190 GLY A N 1
ATOM 1485 C CA . GLY A 1 190 ? -10.907 17.498 8.868 1.00 76.00 190 GLY A CA 1
ATOM 1486 C C . GLY A 1 190 ? -10.398 16.259 8.116 1.00 76.00 190 GLY A C 1
ATOM 1487 O O . GLY A 1 190 ? -10.749 16.026 6.953 1.00 76.00 190 GLY A O 1
ATOM 1488 N N . PRO A 1 191 ? -9.586 15.426 8.795 1.00 74.12 191 PRO A N 1
ATOM 1489 C CA . PRO A 1 191 ? -8.869 14.300 8.189 1.00 74.12 191 PRO A CA 1
ATOM 1490 C C . PRO A 1 191 ? -9.795 13.315 7.475 1.00 74.12 191 PRO A C 1
ATOM 1492 O O . PRO A 1 191 ? -9.505 12.850 6.376 1.00 74.12 191 PRO A O 1
ATOM 1495 N N . HIS A 1 192 ? -10.937 13.013 8.089 1.00 69.56 192 HIS A N 1
ATOM 1496 C CA . HIS A 1 192 ? -11.877 12.026 7.570 1.00 69.56 192 HIS A CA 1
ATOM 1497 C C . HIS A 1 192 ? -12.625 12.486 6.337 1.00 69.56 192 HIS A C 1
ATOM 1499 O O . HIS A 1 192 ? -12.668 11.759 5.353 1.00 69.56 192 HIS A O 1
ATOM 1505 N N . ALA A 1 193 ? -13.205 13.688 6.376 1.00 76.56 193 ALA A N 1
ATOM 1506 C CA . ALA A 1 193 ? -13.934 14.206 5.228 1.00 76.56 193 ALA A CA 1
ATOM 1507 C C . ALA A 1 193 ? -12.996 14.335 4.024 1.00 76.56 193 ALA A C 1
ATOM 1509 O O . ALA A 1 193 ? -13.398 14.054 2.899 1.00 76.56 193 ALA A O 1
ATOM 1510 N N . TRP A 1 194 ? -11.736 14.708 4.262 1.00 85.44 194 TRP A N 1
ATOM 1511 C CA . TRP A 1 194 ? -10.716 14.754 3.223 1.00 85.44 194 TRP A CA 1
ATOM 1512 C C . TRP A 1 194 ? -10.399 13.373 2.638 1.00 85.44 194 TRP A C 1
ATOM 1514 O O . TRP A 1 194 ? -10.520 13.197 1.427 1.00 85.44 194 TRP A O 1
ATOM 1524 N N . LEU A 1 195 ? -10.081 12.375 3.471 1.00 84.62 195 LEU A N 1
ATOM 1525 C CA . LEU A 1 195 ? -9.817 11.008 3.002 1.00 84.62 195 LEU A CA 1
ATOM 1526 C C . LEU A 1 195 ? -11.035 10.386 2.306 1.00 84.62 195 LEU A C 1
ATOM 1528 O O . LEU A 1 195 ? -10.877 9.720 1.286 1.00 84.62 195 LEU A O 1
ATOM 1532 N N . ARG A 1 196 ? -12.249 10.638 2.813 1.00 82.62 196 ARG A N 1
ATOM 1533 C CA . ARG A 1 196 ? -13.497 10.176 2.195 1.00 82.62 196 ARG A CA 1
ATOM 1534 C C . ARG A 1 196 ? -13.685 10.782 0.807 1.00 82.62 196 ARG A C 1
ATOM 1536 O O . ARG A 1 196 ? -13.910 10.034 -0.129 1.00 82.62 196 ARG A O 1
ATOM 1543 N N . ARG A 1 197 ? -13.465 12.091 0.629 1.00 90.56 197 ARG A N 1
ATOM 1544 C CA . ARG A 1 197 ? -13.514 12.712 -0.709 1.00 90.56 197 ARG A CA 1
ATOM 1545 C C . ARG A 1 197 ? -12.537 12.063 -1.686 1.00 90.56 197 ARG A C 1
ATOM 1547 O O . ARG A 1 197 ? -12.914 11.822 -2.823 1.00 90.56 197 ARG A O 1
ATOM 1554 N N . LEU A 1 198 ? -11.315 11.746 -1.252 1.00 92.81 198 LEU A N 1
ATOM 1555 C CA . LEU A 1 198 ? -10.350 11.024 -2.093 1.00 92.81 198 LEU A CA 1
ATOM 1556 C C . LEU A 1 198 ? -10.822 9.601 -2.431 1.00 92.81 198 LEU A C 1
ATOM 1558 O O . LEU A 1 198 ? -10.566 9.118 -3.531 1.00 92.81 198 LEU A O 1
ATOM 1562 N N . ARG A 1 199 ? -11.509 8.935 -1.495 1.00 90.00 199 ARG A N 1
ATOM 1563 C CA . ARG A 1 199 ? -12.097 7.600 -1.673 1.00 90.00 199 ARG A CA 1
ATOM 1564 C C . ARG A 1 199 ? -13.379 7.594 -2.513 1.00 90.00 199 ARG A C 1
ATOM 1566 O O . ARG A 1 199 ? -13.663 6.568 -3.122 1.00 90.00 199 ARG A O 1
ATOM 1573 N N . ASP A 1 200 ? -14.090 8.708 -2.614 1.00 89.62 200 ASP A N 1
ATOM 1574 C CA . ASP A 1 200 ? -15.335 8.812 -3.387 1.00 89.62 200 ASP A CA 1
ATOM 1575 C C . ASP A 1 200 ? -15.096 9.195 -4.860 1.00 89.62 200 ASP A C 1
ATOM 1577 O O . ASP A 1 200 ? -16.016 9.133 -5.675 1.00 89.62 200 ASP A O 1
ATOM 1581 N N . LEU A 1 201 ? -13.862 9.562 -5.236 1.00 93.38 201 LEU A N 1
ATOM 1582 C CA . LEU A 1 201 ? -13.494 9.820 -6.633 1.00 93.38 201 LEU A CA 1
ATOM 1583 C C . LEU A 1 201 ? -13.691 8.574 -7.512 1.00 93.38 201 LEU A C 1
ATOM 1585 O O . LEU A 1 201 ? -13.579 7.439 -7.040 1.00 93.38 201 LEU A O 1
ATOM 1589 N N . ASP A 1 202 ? -13.883 8.765 -8.816 1.00 94.31 202 ASP A N 1
ATOM 1590 C CA . ASP A 1 202 ? -13.991 7.657 -9.774 1.00 94.31 202 ASP A CA 1
ATOM 1591 C C . ASP A 1 202 ? -12.646 6.925 -10.006 1.00 94.31 202 ASP A C 1
ATOM 1593 O O . ASP A 1 202 ? -11.597 7.310 -9.492 1.00 94.31 202 ASP A O 1
ATOM 1597 N N . GLN A 1 203 ? -12.656 5.831 -10.773 1.00 90.88 203 GLN A N 1
ATOM 1598 C CA . GLN A 1 203 ? -11.444 5.052 -11.087 1.00 90.88 203 GLN A CA 1
ATOM 1599 C C . GLN A 1 203 ? -10.675 5.591 -12.312 1.00 90.88 203 GLN A C 1
ATOM 1601 O O . GLN A 1 203 ? -9.830 4.878 -12.857 1.00 90.88 203 GLN A O 1
ATOM 1606 N N . SER A 1 204 ? -10.968 6.811 -12.785 1.00 94.50 204 SER A N 1
ATOM 1607 C CA . SER A 1 204 ? -10.293 7.392 -13.953 1.00 94.50 204 SER A CA 1
ATOM 1608 C C . SER A 1 204 ? -8.816 7.671 -13.669 1.00 94.50 204 SER A C 1
ATOM 1610 O O . SER A 1 204 ? -8.420 7.915 -12.529 1.00 94.50 204 SER A O 1
ATOM 1612 N N . ALA A 1 205 ? -7.984 7.676 -14.714 1.00 91.81 205 ALA A N 1
ATOM 1613 C CA . ALA A 1 205 ? -6.555 7.964 -14.577 1.00 91.81 205 ALA A CA 1
ATOM 1614 C C . ALA A 1 205 ? -6.288 9.327 -13.907 1.00 91.81 205 ALA A C 1
ATOM 1616 O O . ALA A 1 205 ? -5.360 9.440 -13.105 1.00 91.81 205 ALA A O 1
ATOM 1617 N N . GLU A 1 206 ? -7.134 10.325 -14.176 1.00 95.44 206 GLU A N 1
ATOM 1618 C CA . GLU A 1 206 ? -7.050 11.648 -13.555 1.00 95.44 206 GLU A CA 1
ATOM 1619 C C . GLU A 1 206 ? -7.363 11.583 -12.055 1.00 95.44 206 GLU A C 1
ATOM 1621 O O . GLU A 1 206 ? -6.574 12.055 -11.241 1.00 95.44 206 GLU A O 1
ATOM 1626 N N . SER A 1 207 ? -8.439 10.900 -11.653 1.00 96.56 207 SER A N 1
ATOM 1627 C CA . SER A 1 207 ? -8.750 10.690 -10.233 1.00 96.56 207 SER A CA 1
ATOM 1628 C C . SER A 1 207 ? -7.644 9.934 -9.497 1.00 96.56 207 SER A C 1
ATOM 1630 O O . SER A 1 207 ? -7.272 10.307 -8.386 1.00 96.56 207 SER A O 1
ATOM 1632 N N . LEU A 1 208 ? -7.063 8.895 -10.108 1.00 94.69 208 LEU A N 1
ATOM 1633 C CA . LEU A 1 208 ? -5.934 8.166 -9.517 1.00 94.69 208 LEU A CA 1
ATOM 1634 C C . LEU A 1 208 ? -4.717 9.075 -9.306 1.00 94.69 208 LEU A C 1
ATOM 1636 O O . LEU A 1 208 ? -4.037 8.984 -8.279 1.00 94.69 208 LEU A O 1
ATOM 1640 N N . ARG A 1 209 ? -4.450 9.963 -10.269 1.00 95.12 209 ARG A N 1
ATOM 1641 C CA . ARG A 1 209 ? -3.388 10.963 -10.180 1.00 95.12 209 ARG A CA 1
ATOM 1642 C C . ARG A 1 209 ? -3.669 11.974 -9.067 1.00 95.12 209 ARG A C 1
ATOM 1644 O O . ARG A 1 209 ? -2.786 12.182 -8.239 1.00 95.12 209 ARG A O 1
ATOM 1651 N N . LEU A 1 210 ? -4.883 12.517 -8.990 1.00 97.31 210 LEU A N 1
ATOM 1652 C CA . LEU A 1 210 ? -5.299 13.464 -7.950 1.00 97.31 210 LEU A CA 1
ATOM 1653 C C . LEU A 1 210 ? -5.175 12.863 -6.546 1.00 97.31 210 LEU A C 1
ATOM 1655 O O . LEU A 1 210 ? -4.653 13.516 -5.644 1.00 97.31 210 LEU A O 1
ATOM 1659 N N . VAL A 1 211 ? -5.582 11.602 -6.357 1.00 97.31 211 VAL A N 1
ATOM 1660 C CA . VAL A 1 211 ? -5.408 10.899 -5.075 1.00 97.31 211 VAL A CA 1
ATOM 1661 C C . VAL A 1 211 ? -3.931 10.820 -4.692 1.00 97.31 211 VAL A C 1
ATOM 1663 O O . VAL A 1 211 ? -3.570 11.140 -3.558 1.00 97.31 211 VAL A O 1
ATOM 1666 N N . ARG A 1 212 ? -3.056 10.430 -5.629 1.00 97.00 212 ARG A N 1
ATOM 1667 C CA . ARG A 1 212 ? -1.613 10.363 -5.370 1.00 97.00 212 ARG A CA 1
ATOM 1668 C C . ARG A 1 212 ? -1.042 11.739 -5.038 1.00 97.00 212 ARG A C 1
ATOM 1670 O O . ARG A 1 212 ? -0.331 11.865 -4.046 1.00 97.00 212 ARG A O 1
ATOM 1677 N N . GLU A 1 213 ? -1.341 12.753 -5.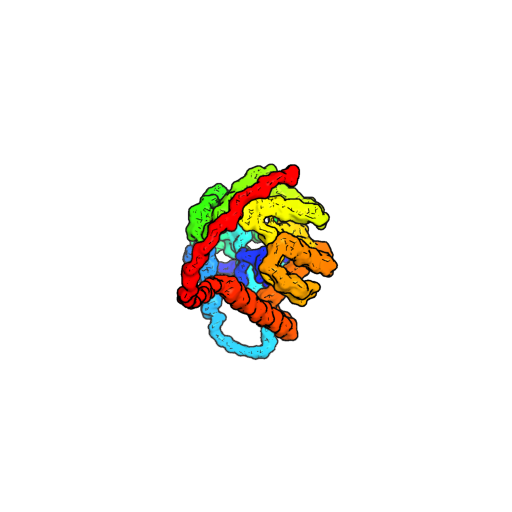845 1.00 97.38 213 GLU A N 1
ATOM 1678 C CA . GLU A 1 213 ? -0.859 14.124 -5.644 1.00 97.38 213 GLU A CA 1
ATOM 1679 C C . GLU A 1 213 ? -1.301 14.680 -4.285 1.00 97.38 213 GLU A C 1
ATOM 1681 O O . GLU A 1 213 ? -0.475 15.225 -3.554 1.00 97.38 213 GLU A O 1
ATOM 1686 N N . ALA A 1 214 ? -2.556 14.445 -3.891 1.00 97.12 214 ALA A N 1
ATOM 1687 C CA . ALA A 1 214 ? -3.076 14.830 -2.585 1.00 97.12 214 ALA A CA 1
ATOM 1688 C C . ALA A 1 214 ? -2.305 14.157 -1.435 1.00 97.12 214 ALA A C 1
ATOM 1690 O O . ALA A 1 214 ? -1.901 14.825 -0.483 1.00 97.12 214 ALA A O 1
ATOM 1691 N N . LEU A 1 215 ? -2.038 12.852 -1.528 1.00 97.06 215 LEU A N 1
ATOM 1692 C CA . LEU A 1 215 ? -1.290 12.111 -0.506 1.00 97.06 215 LEU A CA 1
ATOM 1693 C C . LEU A 1 215 ? 0.190 12.514 -0.436 1.00 97.06 215 LEU A C 1
ATOM 1695 O O . LEU A 1 215 ? 0.753 12.560 0.656 1.00 97.06 215 LEU A O 1
ATOM 1699 N N . LEU A 1 216 ? 0.814 12.851 -1.570 1.00 97.25 216 LEU A N 1
ATOM 1700 C CA . LEU A 1 216 ? 2.203 13.328 -1.638 1.00 97.25 216 LEU A CA 1
ATOM 1701 C C . LEU A 1 216 ? 2.421 14.665 -0.912 1.00 97.25 216 LEU A C 1
ATOM 1703 O O . LEU A 1 216 ? 3.561 15.018 -0.611 1.00 97.25 216 LEU A O 1
ATOM 1707 N N . THR A 1 217 ? 1.354 15.408 -0.600 1.00 96.38 217 THR A N 1
ATOM 1708 C CA . THR A 1 217 ? 1.461 16.627 0.217 1.00 96.38 217 THR A CA 1
ATOM 1709 C C . THR A 1 217 ? 1.830 16.338 1.676 1.00 96.38 217 THR A C 1
ATOM 1711 O O . THR A 1 217 ? 2.324 17.231 2.374 1.00 96.38 217 THR A O 1
ATOM 1714 N N . LEU A 1 218 ? 1.622 15.106 2.153 1.00 94.19 218 LEU A N 1
ATOM 1715 C CA . LEU A 1 218 ? 1.918 14.689 3.521 1.00 94.19 218 LEU A CA 1
ATOM 1716 C C . LEU A 1 218 ? 3.421 14.430 3.715 1.00 94.19 218 LEU A C 1
ATOM 1718 O O . LEU A 1 218 ? 4.109 13.871 2.859 1.00 94.19 218 LEU A O 1
ATOM 1722 N N . ASP A 1 219 ? 3.958 14.833 4.867 1.00 92.06 219 ASP A N 1
ATOM 1723 C CA . ASP A 1 219 ? 5.382 14.675 5.162 1.00 92.06 219 ASP A CA 1
ATOM 1724 C C . ASP A 1 219 ? 5.792 13.197 5.192 1.00 92.06 219 ASP A C 1
ATOM 1726 O O . ASP A 1 219 ? 5.195 12.377 5.885 1.00 92.06 219 ASP A O 1
ATOM 1730 N N . GLY A 1 220 ? 6.874 12.863 4.487 1.00 92.12 220 GLY A N 1
ATOM 1731 C CA . GLY A 1 220 ? 7.405 11.498 4.445 1.00 92.12 220 GLY A CA 1
ATOM 1732 C C . GLY A 1 220 ? 6.616 10.533 3.558 1.00 92.12 220 GLY A C 1
ATOM 1733 O O . GLY A 1 220 ? 6.978 9.356 3.492 1.00 92.12 220 GLY A O 1
ATOM 1734 N N . VAL A 1 221 ? 5.585 11.009 2.854 1.00 96.19 221 VAL A N 1
ATOM 1735 C CA . VAL A 1 221 ? 4.823 10.221 1.884 1.00 96.19 221 VAL A CA 1
ATOM 1736 C C . VAL A 1 221 ? 5.429 10.408 0.493 1.00 96.19 221 VAL A C 1
ATOM 1738 O O . VAL A 1 221 ? 5.305 11.457 -0.127 1.00 96.19 221 VAL A O 1
ATOM 1741 N N . GLY A 1 222 ? 6.123 9.376 0.008 1.00 96.06 222 GLY A N 1
ATOM 1742 C CA . GLY A 1 222 ? 6.564 9.279 -1.389 1.00 96.06 222 GLY A CA 1
ATOM 1743 C C . GLY A 1 222 ? 5.574 8.487 -2.256 1.00 96.06 222 GLY A C 1
ATOM 1744 O O . GLY A 1 222 ? 4.630 7.911 -1.710 1.00 96.06 222 GLY A O 1
ATOM 1745 N N . PRO A 1 223 ? 5.810 8.369 -3.580 1.00 96.25 223 PRO A N 1
ATOM 1746 C CA . PRO A 1 223 ? 4.876 7.731 -4.518 1.00 96.25 223 PRO A CA 1
ATOM 1747 C C . PRO A 1 223 ? 4.438 6.3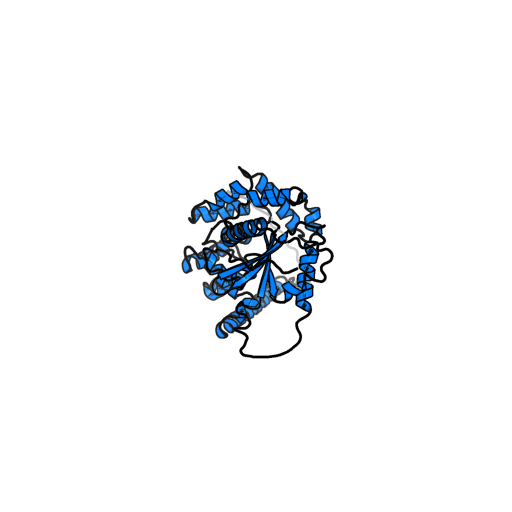28 -4.095 1.00 96.25 223 PRO A C 1
ATOM 1749 O O . PRO A 1 223 ? 3.248 6.041 -4.064 1.00 96.25 223 PRO A O 1
ATOM 1752 N N . LYS A 1 224 ? 5.383 5.495 -3.642 1.00 95.88 224 LYS A N 1
ATOM 1753 C CA . LYS A 1 224 ? 5.098 4.147 -3.132 1.00 95.88 224 LYS A CA 1
ATOM 1754 C C . LYS A 1 224 ? 4.150 4.160 -1.937 1.00 95.88 224 LYS A C 1
ATOM 1756 O O . LYS A 1 224 ? 3.229 3.357 -1.871 1.00 95.88 224 LYS A O 1
ATOM 1761 N N . VAL A 1 225 ? 4.386 5.047 -0.968 1.00 95.38 225 VAL A N 1
ATOM 1762 C CA . VAL A 1 225 ? 3.559 5.131 0.247 1.00 95.38 225 VAL A CA 1
ATOM 1763 C C . VAL A 1 225 ? 2.172 5.670 -0.097 1.00 95.38 225 VAL A C 1
ATOM 1765 O O . VAL A 1 225 ? 1.185 5.105 0.365 1.00 95.38 225 VAL A O 1
ATOM 1768 N N . ALA A 1 226 ? 2.095 6.702 -0.944 1.00 96.50 226 ALA A N 1
ATOM 1769 C CA . ALA A 1 226 ? 0.831 7.226 -1.453 1.00 96.50 226 ALA A CA 1
ATOM 1770 C C . ALA A 1 226 ? 0.025 6.127 -2.158 1.00 96.50 226 ALA A C 1
ATOM 1772 O O . ALA A 1 226 ? -1.149 5.940 -1.861 1.00 96.50 226 ALA A O 1
ATOM 1773 N N . ASP A 1 227 ? 0.673 5.339 -3.013 1.00 97.12 227 ASP A N 1
ATOM 1774 C CA . ASP A 1 227 ? 0.022 4.257 -3.742 1.00 97.12 227 ASP A CA 1
ATOM 1775 C C . ASP A 1 227 ? -0.404 3.099 -2.836 1.00 97.12 227 ASP A C 1
ATOM 1777 O O . ASP A 1 227 ? -1.469 2.527 -3.055 1.00 97.12 227 ASP A O 1
ATOM 1781 N N . CYS A 1 228 ? 0.362 2.779 -1.783 1.00 94.19 228 CYS A N 1
ATOM 1782 C CA . CYS A 1 228 ? -0.080 1.829 -0.758 1.00 94.19 228 CYS A CA 1
ATOM 1783 C C . CYS A 1 228 ? -1.378 2.305 -0.091 1.00 94.19 228 CYS A C 1
ATOM 1785 O O . CYS A 1 228 ? -2.319 1.527 0.027 1.00 94.19 228 CYS A O 1
ATOM 1787 N N . VAL A 1 229 ? -1.447 3.573 0.327 1.00 91.12 229 VAL A N 1
ATOM 1788 C CA . VAL A 1 229 ? -2.658 4.138 0.948 1.00 91.12 229 VAL A CA 1
ATOM 1789 C C . VAL A 1 229 ? -3.815 4.170 -0.052 1.00 91.12 229 VAL A C 1
ATOM 1791 O O . VAL A 1 229 ? -4.932 3.790 0.285 1.00 91.12 229 VAL A O 1
ATOM 1794 N N . ALA A 1 230 ? -3.554 4.572 -1.295 1.00 93.81 230 ALA A N 1
ATOM 1795 C CA . ALA A 1 230 ? -4.549 4.610 -2.356 1.00 93.81 230 ALA A CA 1
ATOM 1796 C C . ALA A 1 230 ? -5.166 3.223 -2.613 1.00 93.81 230 ALA A C 1
ATOM 1798 O O . ALA A 1 230 ? -6.391 3.085 -2.615 1.00 93.81 230 ALA A O 1
ATOM 1799 N N . LEU A 1 231 ? -4.326 2.198 -2.786 1.00 91.75 231 LEU A N 1
ATOM 1800 C CA . LEU A 1 231 ? -4.757 0.830 -3.069 1.00 91.75 231 LEU A CA 1
ATOM 1801 C C . LEU A 1 231 ? -5.493 0.199 -1.883 1.00 91.75 231 LEU A C 1
ATOM 1803 O O . LEU A 1 231 ? -6.579 -0.348 -2.063 1.00 91.75 231 LEU A O 1
ATOM 1807 N N . PHE A 1 232 ? -4.903 0.260 -0.687 1.00 84.44 232 PHE A N 1
ATOM 1808 C CA . PHE A 1 232 ? -5.385 -0.503 0.466 1.00 84.44 232 PHE A CA 1
ATOM 1809 C C . PHE A 1 232 ? -6.414 0.238 1.322 1.00 84.44 232 PHE A C 1
ATOM 1811 O O . PHE A 1 232 ? -7.122 -0.417 2.076 1.00 84.44 232 PHE A O 1
ATOM 1818 N N . CYS A 1 233 ? -6.516 1.569 1.224 1.00 83.06 233 CYS A N 1
ATOM 1819 C CA . CYS A 1 233 ? -7.393 2.359 2.099 1.00 83.06 233 CYS A CA 1
ATOM 1820 C C . CYS A 1 233 ? -8.415 3.231 1.352 1.00 83.06 233 CYS A C 1
ATOM 1822 O O . CYS A 1 233 ? -9.400 3.644 1.961 1.00 83.06 233 CYS A O 1
ATOM 1824 N N . LEU A 1 234 ? -8.188 3.558 0.073 1.00 87.62 234 LEU A N 1
ATOM 1825 C CA . LEU A 1 234 ? -9.026 4.503 -0.689 1.00 87.62 234 LEU A CA 1
ATOM 1826 C C . LEU A 1 234 ? -9.712 3.864 -1.905 1.00 87.62 234 LEU A C 1
ATOM 1828 O O . LEU A 1 234 ? -10.143 4.579 -2.809 1.00 87.62 234 LEU A O 1
ATOM 1832 N N . ASP A 1 235 ? -9.794 2.533 -1.945 1.00 87.12 235 ASP A N 1
ATOM 1833 C CA . ASP A 1 235 ? -10.423 1.748 -3.014 1.00 87.12 235 ASP A CA 1
ATOM 1834 C C . ASP A 1 235 ? -9.878 2.020 -4.426 1.00 87.12 235 ASP A C 1
ATOM 1836 O O . ASP A 1 235 ? -10.585 1.851 -5.422 1.00 87.12 235 ASP A O 1
ATOM 1840 N N . ARG A 1 236 ? -8.602 2.405 -4.559 1.00 91.88 236 ARG A N 1
ATOM 1841 C CA . ARG A 1 236 ? -7.956 2.621 -5.865 1.00 91.88 236 ARG A CA 1
ATOM 1842 C C . ARG A 1 236 ? -7.407 1.305 -6.424 1.00 91.88 236 ARG A C 1
ATOM 1844 O O . ARG A 1 236 ? -6.217 1.015 -6.346 1.00 91.88 236 ARG A O 1
ATOM 1851 N N . LYS A 1 237 ? -8.296 0.485 -6.989 1.00 88.19 237 LYS A N 1
ATOM 1852 C CA . LYS A 1 237 ? -8.070 -0.947 -7.295 1.00 88.19 237 LYS A CA 1
ATOM 1853 C C . LYS A 1 237 ? -7.007 -1.229 -8.368 1.00 88.19 237 LYS A C 1
ATOM 1855 O O . LYS A 1 237 ? -6.495 -2.346 -8.434 1.00 88.19 237 LYS A O 1
ATOM 1860 N N . SER A 1 238 ? -6.674 -0.244 -9.198 1.00 93.25 238 SER A N 1
ATOM 1861 C CA . SER A 1 238 ? -5.692 -0.351 -10.289 1.00 93.25 238 SER A CA 1
ATOM 1862 C C . SER A 1 238 ? -4.344 0.321 -9.978 1.00 93.25 238 SER A C 1
ATOM 1864 O O . SER A 1 238 ? -3.440 0.329 -10.820 1.00 93.25 238 SER A O 1
ATOM 1866 N N . VAL A 1 239 ? -4.187 0.895 -8.779 1.00 95.56 239 VAL A N 1
ATOM 1867 C CA . VAL A 1 239 ? -2.945 1.549 -8.344 1.00 95.56 239 VAL A CA 1
ATOM 1868 C C . VAL A 1 239 ? -1.906 0.508 -7.934 1.00 95.56 239 VAL A C 1
ATOM 1870 O O . VAL A 1 239 ? -2.230 -0.473 -7.272 1.00 95.56 239 VAL A O 1
ATOM 1873 N N . ILE A 1 240 ? -0.649 0.740 -8.325 1.00 96.75 240 ILE A N 1
ATOM 1874 C CA . ILE A 1 240 ? 0.475 -0.182 -8.120 1.00 96.75 240 ILE A CA 1
ATOM 1875 C C . ILE A 1 240 ? 1.527 0.503 -7.240 1.00 96.75 240 ILE A C 1
ATOM 1877 O O . ILE A 1 240 ? 2.210 1.407 -7.723 1.00 96.75 240 ILE A O 1
ATOM 1881 N N . PRO A 1 241 ? 1.686 0.105 -5.967 1.00 96.50 241 PRO A N 1
ATOM 1882 C CA . PRO A 1 241 ? 2.741 0.628 -5.106 1.00 96.50 241 PRO A CA 1
ATOM 1883 C C . PRO A 1 241 ? 4.117 0.086 -5.517 1.00 96.50 241 PRO A C 1
ATOM 1885 O O . PRO A 1 241 ? 4.540 -0.969 -5.055 1.00 96.50 241 PRO A O 1
ATOM 1888 N N . VAL A 1 242 ? 4.843 0.803 -6.378 1.00 96.75 242 VAL A N 1
ATOM 1889 C CA . VAL A 1 242 ? 6.119 0.308 -6.921 1.00 96.75 242 VAL A CA 1
ATOM 1890 C C . VAL A 1 242 ? 7.262 0.533 -5.928 1.00 96.75 242 VAL A C 1
ATOM 1892 O O . VAL A 1 242 ? 7.707 1.658 -5.697 1.00 96.75 242 VAL A O 1
ATOM 1895 N N . ASP A 1 243 ? 7.774 -0.552 -5.357 1.00 93.81 243 ASP A N 1
ATOM 1896 C CA . ASP A 1 243 ? 9.047 -0.574 -4.638 1.00 93.81 243 ASP A CA 1
ATOM 1897 C C . ASP A 1 243 ? 10.129 -1.332 -5.423 1.00 93.81 243 ASP A C 1
ATOM 1899 O O . ASP A 1 243 ? 9.993 -1.611 -6.615 1.00 93.81 243 ASP A O 1
ATOM 1903 N N . THR A 1 244 ? 11.248 -1.639 -4.767 1.00 90.81 244 THR A N 1
ATOM 1904 C CA . THR A 1 244 ? 12.344 -2.378 -5.397 1.00 90.81 244 THR A CA 1
ATOM 1905 C C . THR A 1 244 ? 11.979 -3.815 -5.758 1.00 90.81 244 THR A C 1
ATOM 1907 O O . THR A 1 244 ? 12.499 -4.304 -6.754 1.00 90.81 244 THR A O 1
ATOM 1910 N N . HIS A 1 245 ? 11.112 -4.481 -4.991 1.00 91.06 245 HIS A N 1
ATOM 1911 C CA . HIS A 1 245 ? 10.659 -5.841 -5.295 1.00 91.06 245 HIS A CA 1
ATOM 1912 C C . HIS A 1 245 ? 9.712 -5.827 -6.490 1.00 91.06 245 HIS A C 1
ATOM 1914 O O . HIS A 1 245 ? 9.904 -6.572 -7.443 1.00 91.06 245 HIS A O 1
ATOM 1920 N N . VAL A 1 246 ? 8.753 -4.905 -6.498 1.00 94.81 246 VAL A N 1
ATOM 1921 C CA . VAL A 1 246 ? 7.803 -4.747 -7.608 1.00 94.81 246 VAL A CA 1
ATOM 1922 C C . VAL A 1 246 ? 8.515 -4.368 -8.901 1.00 94.81 246 VAL A C 1
ATOM 1924 O O . VAL A 1 246 ? 8.181 -4.866 -9.973 1.00 94.81 246 VAL A O 1
ATOM 1927 N N . TRP A 1 247 ? 9.547 -3.529 -8.809 1.00 95.19 247 TRP A N 1
ATOM 1928 C CA . TRP A 1 247 ? 10.407 -3.240 -9.949 1.00 95.19 247 TRP A CA 1
ATOM 1929 C C . TRP A 1 247 ? 11.136 -4.494 -10.448 1.00 95.19 247 TRP A C 1
ATOM 1931 O O . TRP A 1 247 ? 11.197 -4.715 -11.652 1.00 95.19 247 TRP A O 1
ATOM 1941 N N . GLN A 1 248 ? 11.642 -5.350 -9.557 1.00 93.69 248 GLN A N 1
ATOM 1942 C CA . GLN A 1 248 ? 12.271 -6.613 -9.955 1.00 93.69 248 GLN A CA 1
ATOM 1943 C C . GLN A 1 248 ? 11.289 -7.563 -10.650 1.00 93.69 248 GLN A C 1
ATOM 1945 O O . GLN A 1 248 ? 11.651 -8.131 -11.679 1.00 93.69 248 GLN A O 1
ATOM 1950 N N . ILE A 1 249 ? 10.052 -7.669 -10.154 1.00 94.75 249 ILE A N 1
ATOM 1951 C CA . ILE A 1 249 ? 8.968 -8.407 -10.822 1.00 94.75 249 ILE A CA 1
ATOM 1952 C C . ILE A 1 249 ? 8.742 -7.838 -12.228 1.00 94.75 249 ILE A C 1
ATOM 1954 O O . ILE A 1 249 ? 8.703 -8.587 -13.199 1.00 94.75 249 ILE A O 1
ATOM 1958 N N . ALA A 1 250 ? 8.652 -6.511 -12.361 1.00 96.62 250 ALA A N 1
ATOM 1959 C CA . ALA A 1 250 ? 8.465 -5.858 -13.655 1.00 96.62 250 ALA A CA 1
ATOM 1960 C C . ALA A 1 250 ? 9.608 -6.173 -14.634 1.00 96.62 250 ALA A C 1
ATOM 1962 O O . ALA A 1 250 ? 9.343 -6.515 -15.783 1.00 96.62 250 ALA A O 1
ATOM 1963 N N . CYS A 1 251 ? 10.863 -6.116 -14.177 1.00 95.31 251 CYS A N 1
ATOM 1964 C CA . CYS A 1 251 ? 12.024 -6.482 -14.989 1.00 95.31 251 CYS A CA 1
ATOM 1965 C C . CYS A 1 251 ? 11.969 -7.945 -15.448 1.00 95.31 251 CYS A C 1
ATOM 1967 O O . CYS A 1 251 ? 12.287 -8.242 -16.592 1.00 95.31 251 CYS A O 1
ATOM 1969 N N . ARG A 1 252 ? 11.600 -8.869 -14.560 1.00 94.81 252 ARG A N 1
ATOM 1970 C CA . ARG A 1 252 ? 11.634 -10.305 -14.849 1.00 94.81 252 ARG A CA 1
ATOM 1971 C C . ARG A 1 252 ? 10.468 -10.757 -15.731 1.00 94.81 252 ARG A C 1
ATOM 1973 O O . ARG A 1 252 ? 10.681 -11.487 -16.692 1.00 94.81 252 ARG A O 1
ATOM 1980 N N . ASP A 1 253 ? 9.253 -10.313 -15.410 1.00 94.38 253 ASP A N 1
ATOM 1981 C CA . ASP A 1 253 ? 8.017 -10.933 -15.910 1.00 94.38 253 ASP A CA 1
ATOM 1982 C C . ASP A 1 253 ? 7.281 -10.091 -16.965 1.00 94.38 253 ASP A C 1
ATOM 1984 O O . ASP A 1 253 ? 6.308 -10.552 -17.576 1.00 94.38 253 ASP A O 1
ATOM 1988 N N . PHE A 1 254 ? 7.683 -8.832 -17.157 1.00 95.00 254 PHE A N 1
ATOM 1989 C CA . PHE A 1 254 ? 6.981 -7.894 -18.037 1.00 95.00 254 PHE A CA 1
ATOM 1990 C C . PHE A 1 254 ? 7.915 -7.270 -19.064 1.00 95.00 254 PHE A C 1
ATOM 1992 O O . PHE A 1 254 ? 7.611 -7.305 -20.252 1.00 95.00 254 PHE A O 1
ATOM 1999 N N . ASP A 1 255 ? 9.022 -6.690 -18.608 1.00 95.81 255 ASP A N 1
ATOM 2000 C CA . ASP A 1 255 ? 9.860 -5.824 -19.427 1.00 95.81 255 ASP A CA 1
ATOM 2001 C C . ASP A 1 255 ? 11.329 -5.860 -18.964 1.00 95.81 255 ASP A C 1
ATOM 2003 O O . ASP A 1 255 ? 11.742 -5.061 -18.111 1.00 95.81 255 ASP A O 1
ATOM 2007 N N . PRO A 1 256 ? 12.138 -6.773 -19.535 1.00 93.81 256 PRO A N 1
ATOM 2008 C CA . PRO A 1 256 ? 13.550 -6.927 -19.191 1.00 93.81 256 PRO A CA 1
ATOM 2009 C C . PRO A 1 256 ? 14.397 -5.670 -19.384 1.00 93.81 256 PRO A C 1
ATOM 2011 O O . PRO A 1 256 ? 15.403 -5.514 -18.693 1.00 93.81 256 PRO A O 1
ATOM 2014 N N . GLU A 1 257 ? 13.999 -4.728 -20.245 1.00 93.75 257 GLU A N 1
ATOM 2015 C CA . GLU A 1 257 ? 14.775 -3.503 -20.476 1.00 93.75 257 GLU A CA 1
ATOM 2016 C C . GLU A 1 257 ? 14.848 -2.605 -19.234 1.00 93.75 257 GLU A C 1
ATOM 2018 O O . GLU A 1 257 ? 15.800 -1.834 -19.059 1.00 93.75 257 GLU A O 1
ATOM 2023 N N . LEU A 1 258 ? 13.868 -2.718 -18.331 1.00 93.56 258 LEU A N 1
ATOM 2024 C CA . LEU A 1 258 ? 13.828 -1.964 -17.080 1.00 93.56 258 LEU A CA 1
ATOM 2025 C C . LEU A 1 258 ? 15.043 -2.229 -16.180 1.00 93.56 258 LEU A C 1
ATOM 2027 O O . LEU A 1 258 ? 15.367 -1.385 -15.340 1.00 93.56 258 LEU A O 1
ATOM 2031 N N . ILE A 1 259 ? 15.752 -3.347 -16.370 1.00 89.69 259 ILE A N 1
ATOM 2032 C CA . ILE A 1 259 ? 16.954 -3.701 -15.604 1.00 89.69 259 ILE A CA 1
ATOM 2033 C C . ILE A 1 259 ? 18.109 -2.707 -15.817 1.00 89.69 259 ILE A C 1
ATOM 2035 O O . ILE A 1 259 ? 18.978 -2.548 -14.948 1.00 89.69 259 ILE A O 1
ATOM 2039 N N . HIS A 1 260 ? 18.110 -2.010 -16.958 1.00 89.44 260 HIS A N 1
ATOM 2040 C CA . HIS A 1 260 ? 19.120 -1.018 -17.321 1.00 89.44 260 HIS A CA 1
ATOM 2041 C C . HIS A 1 260 ? 18.852 0.362 -16.706 1.00 89.44 260 HIS A C 1
ATOM 2043 O O . HIS A 1 260 ? 19.755 1.204 -16.659 1.00 89.44 260 HIS A O 1
ATOM 2049 N N . ALA A 1 261 ? 17.642 0.611 -16.194 1.00 91.44 261 ALA A N 1
ATOM 2050 C CA . ALA A 1 261 ? 17.340 1.862 -15.515 1.00 91.44 261 ALA A CA 1
ATOM 2051 C C . ALA A 1 261 ? 18.149 1.983 -14.208 1.00 91.44 261 ALA A C 1
ATOM 2053 O O . ALA A 1 261 ? 18.247 1.058 -13.402 1.00 91.44 261 ALA A O 1
ATOM 2054 N N . LYS A 1 262 ? 18.753 3.158 -13.985 1.00 86.50 262 LYS A N 1
ATOM 2055 C CA . LYS A 1 262 ? 19.649 3.400 -12.838 1.00 86.50 262 LYS A CA 1
ATOM 2056 C C . LYS A 1 262 ? 18.900 3.601 -11.516 1.00 86.50 262 LYS A C 1
ATOM 2058 O O . LYS A 1 262 ? 19.489 3.408 -10.453 1.00 86.50 262 LYS A O 1
ATOM 2063 N N . SER A 1 263 ? 17.643 4.031 -11.579 1.00 90.38 263 SER A N 1
ATOM 2064 C CA . SER A 1 263 ? 16.794 4.319 -10.422 1.00 90.38 263 SER A CA 1
ATOM 2065 C C . SER A 1 263 ? 15.313 4.354 -10.809 1.00 90.38 263 SER A C 1
ATOM 2067 O O . SER A 1 263 ? 14.968 4.537 -11.979 1.00 90.38 263 SER A O 1
ATOM 2069 N N . LEU A 1 264 ? 14.440 4.236 -9.803 1.00 91.88 264 LEU A N 1
ATOM 2070 C CA . LEU A 1 264 ? 12.999 4.472 -9.919 1.00 91.88 264 LEU A CA 1
ATOM 2071 C C . LEU A 1 264 ? 12.709 5.974 -10.034 1.00 91.88 264 LEU A C 1
ATOM 2073 O O . LEU A 1 264 ? 12.295 6.625 -9.077 1.00 91.88 264 LEU A O 1
ATOM 2077 N N . THR A 1 265 ? 12.970 6.542 -11.209 1.00 94.62 265 THR A N 1
ATOM 2078 C CA . THR A 1 265 ? 12.513 7.897 -11.545 1.00 94.62 265 THR A CA 1
ATOM 2079 C C . THR A 1 265 ? 10.988 7.912 -11.712 1.00 94.62 265 THR A C 1
ATOM 2081 O O . THR A 1 265 ? 10.406 6.853 -11.956 1.00 94.62 265 THR A O 1
ATOM 2084 N N . PRO A 1 266 ? 10.318 9.080 -11.657 1.00 94.19 266 PRO A N 1
ATOM 2085 C CA . PRO A 1 266 ? 8.869 9.160 -11.871 1.00 94.19 266 PRO A CA 1
ATOM 2086 C C . PRO A 1 266 ? 8.403 8.484 -13.170 1.00 94.19 266 PRO A C 1
ATOM 2088 O O . PRO A 1 266 ? 7.431 7.738 -13.160 1.00 94.19 266 PRO A O 1
ATOM 2091 N N . LYS A 1 267 ? 9.163 8.647 -14.263 1.00 95.19 267 LYS A N 1
ATOM 2092 C CA . LYS A 1 267 ? 8.877 8.008 -15.557 1.00 95.19 267 LYS A CA 1
ATOM 2093 C C . LYS A 1 267 ? 8.971 6.480 -15.498 1.00 95.19 267 LYS A C 1
ATOM 2095 O O . LYS A 1 267 ? 8.140 5.791 -16.080 1.00 95.19 267 LYS A O 1
ATOM 2100 N N . ILE A 1 268 ? 9.982 5.938 -14.813 1.00 95.75 268 ILE A N 1
ATOM 2101 C CA . ILE A 1 268 ? 10.123 4.482 -14.650 1.00 95.75 268 ILE A CA 1
ATOM 2102 C C . ILE A 1 268 ? 9.033 3.940 -13.727 1.00 95.75 268 ILE A C 1
ATOM 2104 O O . ILE A 1 268 ? 8.443 2.910 -14.030 1.00 95.75 268 ILE A O 1
ATOM 2108 N N . TYR A 1 269 ? 8.730 4.651 -12.642 1.00 96.44 269 TYR A N 1
ATOM 2109 C CA . TYR A 1 269 ? 7.652 4.305 -11.720 1.00 96.44 269 TYR A CA 1
ATOM 2110 C C . TYR A 1 269 ? 6.306 4.201 -12.458 1.00 96.44 269 TYR A C 1
ATOM 2112 O O . TYR A 1 269 ? 5.581 3.220 -12.302 1.00 96.44 269 TYR A O 1
ATOM 2120 N N . GLU A 1 270 ? 5.998 5.178 -13.315 1.00 95.31 270 GLU A N 1
ATOM 2121 C CA . GLU A 1 270 ? 4.793 5.170 -14.144 1.00 95.31 270 GLU A CA 1
ATOM 2122 C C . GLU A 1 270 ? 4.799 4.039 -15.182 1.00 95.31 270 GLU A C 1
ATOM 2124 O O . GLU A 1 270 ? 3.800 3.325 -15.280 1.00 95.31 270 GLU A O 1
ATOM 2129 N N . ARG A 1 271 ? 5.924 3.814 -15.885 1.00 96.94 271 ARG A N 1
ATOM 2130 C CA . ARG A 1 271 ? 6.089 2.685 -16.826 1.00 96.94 271 ARG A CA 1
ATOM 2131 C C . ARG A 1 271 ? 5.807 1.354 -16.136 1.00 96.94 271 ARG A C 1
ATOM 2133 O O . ARG A 1 271 ? 5.008 0.580 -16.648 1.00 96.94 271 ARG A O 1
ATOM 2140 N N . VAL A 1 272 ? 6.396 1.115 -14.961 1.00 97.56 272 VAL A N 1
ATOM 2141 C CA . VAL A 1 272 ? 6.130 -0.099 -14.175 1.00 97.56 272 VAL A CA 1
ATOM 2142 C C . VAL A 1 272 ? 4.645 -0.205 -13.850 1.00 97.56 272 VAL A C 1
ATOM 2144 O O . VAL A 1 272 ? 4.040 -1.230 -14.128 1.00 97.56 272 VAL A O 1
ATOM 2147 N N . GLY A 1 273 ? 4.026 0.856 -13.328 1.00 96.19 273 GLY A N 1
ATOM 2148 C CA . GLY A 1 273 ? 2.595 0.837 -13.036 1.00 96.19 273 GLY A CA 1
ATOM 2149 C C . GLY A 1 273 ? 1.726 0.519 -14.263 1.00 96.19 273 GLY A C 1
ATOM 2150 O O . GLY A 1 273 ? 0.749 -0.218 -14.131 1.00 96.19 273 GLY A O 1
ATOM 2151 N N . ASN A 1 274 ? 2.074 1.049 -15.440 1.00 96.75 274 ASN A N 1
ATOM 2152 C CA . ASN A 1 274 ? 1.346 0.793 -16.685 1.00 96.75 274 ASN A CA 1
ATOM 2153 C C . ASN A 1 274 ? 1.473 -0.666 -17.122 1.00 96.75 274 ASN A C 1
ATOM 2155 O O . ASN A 1 274 ? 0.452 -1.263 -17.417 1.00 96.75 274 ASN A O 1
ATOM 2159 N N . LEU A 1 275 ? 2.650 -1.294 -17.021 1.00 97.75 275 LEU A N 1
ATOM 2160 C CA . LEU A 1 275 ? 2.816 -2.719 -17.361 1.00 97.75 275 LEU A CA 1
ATOM 2161 C C . LEU A 1 275 ? 1.832 -3.633 -16.608 1.00 97.75 275 LEU A C 1
ATOM 2163 O O . LEU A 1 275 ? 1.272 -4.566 -17.184 1.00 97.75 275 LEU A O 1
ATOM 2167 N N . PHE A 1 276 ? 1.587 -3.356 -15.324 1.00 96.25 276 PHE A N 1
ATOM 2168 C CA . PHE A 1 276 ? 0.599 -4.100 -14.540 1.00 96.25 276 PHE A CA 1
ATOM 2169 C C . PHE A 1 276 ? -0.839 -3.746 -14.940 1.00 96.25 276 PHE A C 1
ATOM 2171 O O . PHE A 1 276 ? -1.675 -4.644 -15.030 1.00 96.25 276 PHE A O 1
ATOM 2178 N N . ARG A 1 277 ? -1.146 -2.464 -15.180 1.00 94.81 277 ARG A N 1
ATOM 2179 C CA . ARG A 1 277 ? -2.485 -2.021 -15.612 1.00 94.81 277 ARG A CA 1
ATOM 2180 C C . ARG A 1 277 ? -2.858 -2.560 -16.988 1.00 94.81 277 ARG A C 1
ATOM 2182 O O . ARG A 1 277 ? -3.972 -3.039 -17.152 1.00 94.81 277 ARG A O 1
ATOM 2189 N N . ASP A 1 278 ? -1.926 -2.553 -17.926 1.00 96.06 278 ASP A N 1
ATOM 2190 C CA . ASP A 1 278 ? -2.120 -3.059 -19.281 1.00 96.06 278 ASP A CA 1
ATOM 2191 C C . ASP A 1 278 ? -2.373 -4.573 -19.263 1.00 96.06 278 ASP A C 1
ATOM 2193 O O . ASP A 1 278 ? -3.191 -5.076 -20.029 1.00 96.06 278 ASP A O 1
ATOM 2197 N N . ARG A 1 279 ? -1.730 -5.307 -18.340 1.00 95.00 279 ARG A N 1
ATOM 2198 C CA . ARG A 1 279 ? -1.916 -6.759 -18.199 1.00 95.00 279 ARG A CA 1
ATOM 2199 C C . ARG A 1 279 ? -3.166 -7.158 -17.408 1.00 95.00 279 ARG A C 1
ATOM 2201 O O . ARG A 1 279 ? -3.803 -8.147 -17.755 1.00 95.00 279 ARG A O 1
ATOM 2208 N N . TYR A 1 280 ? -3.500 -6.443 -16.332 1.00 90.19 280 TYR A N 1
ATOM 2209 C CA . TYR A 1 280 ? -4.515 -6.874 -15.352 1.00 90.19 280 TYR A CA 1
ATOM 2210 C C . TYR A 1 280 ? -5.725 -5.935 -15.230 1.00 90.19 280 TYR A C 1
ATOM 2212 O O . TYR A 1 280 ? -6.648 -6.195 -14.452 1.00 90.19 280 TYR A O 1
ATOM 2220 N N . GLY A 1 281 ? -5.742 -4.834 -15.979 1.00 90.31 281 GLY A N 1
ATOM 2221 C CA . GLY A 1 281 ? -6.867 -3.911 -16.076 1.00 90.31 281 GLY A CA 1
ATOM 2222 C C . GLY A 1 281 ? -7.269 -3.272 -14.744 1.00 90.31 281 GLY A C 1
ATOM 2223 O O . GLY A 1 281 ? -6.440 -2.843 -13.937 1.00 90.31 281 GLY A O 1
ATOM 2224 N N . ALA A 1 282 ? -8.581 -3.204 -14.505 1.00 86.44 282 ALA A N 1
ATOM 2225 C CA . ALA A 1 282 ? -9.181 -2.476 -13.382 1.00 86.44 282 ALA A CA 1
ATOM 2226 C C . ALA A 1 282 ? -8.775 -2.995 -11.988 1.00 86.44 282 ALA A C 1
ATOM 2228 O O . ALA A 1 282 ? -8.896 -2.268 -11.001 1.00 86.44 282 ALA A O 1
ATOM 2229 N N . HIS A 1 283 ? -8.276 -4.230 -11.897 1.00 85.31 283 HIS A N 1
ATOM 2230 C CA . HIS A 1 283 ? -7.876 -4.872 -10.642 1.00 85.31 283 HIS A CA 1
ATOM 2231 C C . HIS A 1 283 ? -6.362 -5.076 -10.530 1.00 85.31 283 HIS A C 1
ATOM 2233 O O . HIS A 1 283 ? -5.904 -5.877 -9.714 1.00 85.31 283 HIS A O 1
ATOM 2239 N N . ALA A 1 284 ? -5.574 -4.347 -11.322 1.00 89.50 284 ALA A N 1
ATOM 2240 C CA . ALA A 1 284 ? -4.129 -4.519 -11.370 1.00 89.50 284 ALA A CA 1
ATOM 2241 C C . ALA A 1 284 ? -3.426 -4.366 -10.012 1.00 89.50 284 ALA A C 1
ATOM 2243 O O . ALA A 1 284 ? -2.445 -5.063 -9.770 1.00 89.50 284 ALA A O 1
ATOM 2244 N N . GLY A 1 285 ? -3.942 -3.537 -9.099 1.00 87.56 285 GLY A N 1
ATOM 2245 C CA . GLY A 1 285 ? -3.410 -3.412 -7.740 1.00 87.56 285 GLY A CA 1
ATOM 2246 C C . GLY A 1 285 ? -3.579 -4.682 -6.906 1.00 87.56 285 GLY A C 1
ATOM 2247 O O . GLY A 1 285 ? -2.669 -5.070 -6.178 1.00 87.56 285 GLY A O 1
ATOM 2248 N N . TRP A 1 286 ? -4.698 -5.391 -7.068 1.00 82.62 286 TRP A N 1
ATOM 2249 C CA . TRP A 1 286 ? -4.930 -6.679 -6.406 1.00 82.62 286 TRP A CA 1
ATOM 2250 C C . TRP A 1 286 ? -4.071 -7.796 -7.003 1.00 82.62 286 TRP A C 1
ATOM 2252 O O . TRP A 1 286 ? -3.481 -8.577 -6.259 1.00 82.62 286 TRP A O 1
ATOM 2262 N N . ALA A 1 287 ? -3.947 -7.839 -8.334 1.00 82.50 287 ALA A N 1
ATOM 2263 C CA . ALA A 1 287 ? -3.049 -8.774 -9.014 1.00 82.50 287 ALA A CA 1
ATOM 2264 C C . ALA A 1 287 ? -1.587 -8.553 -8.592 1.00 82.50 287 ALA A C 1
ATOM 2266 O O . ALA A 1 287 ? -0.868 -9.501 -8.285 1.00 82.50 287 ALA A O 1
ATOM 2267 N N . HIS A 1 288 ? -1.172 -7.290 -8.493 1.00 89.62 288 HIS A N 1
ATOM 2268 C CA . HIS A 1 288 ? 0.121 -6.910 -7.945 1.00 89.62 288 HIS A CA 1
ATOM 2269 C C . HIS A 1 288 ? 0.342 -7.474 -6.531 1.00 89.62 288 HIS A C 1
ATOM 2271 O O . HIS A 1 288 ? 1.406 -8.028 -6.275 1.00 89.62 288 HIS A O 1
ATOM 2277 N N . SER A 1 289 ? -0.640 -7.384 -5.627 1.00 82.88 289 SER A N 1
ATOM 2278 C CA . SER A 1 289 ? -0.490 -7.889 -4.254 1.00 82.88 289 SER A CA 1
ATOM 2279 C C . SER A 1 289 ? -0.253 -9.401 -4.202 1.00 82.88 289 SER A C 1
ATOM 2281 O O . SER A 1 289 ? 0.513 -9.865 -3.362 1.00 82.88 289 SER A O 1
ATOM 2283 N N . LEU A 1 290 ? -0.854 -10.168 -5.121 1.00 83.50 290 LEU A N 1
ATOM 2284 C CA . LEU A 1 290 ? -0.596 -11.607 -5.264 1.00 83.50 290 LEU A CA 1
ATOM 2285 C C . LEU A 1 290 ? 0.843 -11.881 -5.712 1.00 83.50 290 LEU A C 1
ATOM 2287 O O . LEU A 1 290 ? 1.524 -12.715 -5.120 1.00 83.50 290 LEU A O 1
ATOM 2291 N N . LEU A 1 291 ? 1.316 -11.151 -6.724 1.00 86.88 291 LEU A N 1
ATOM 2292 C CA . LEU A 1 291 ? 2.681 -11.292 -7.236 1.00 86.88 291 LEU A CA 1
ATOM 2293 C C . LEU A 1 291 ? 3.722 -10.865 -6.197 1.00 86.88 291 LEU A C 1
ATOM 2295 O O . LEU A 1 291 ? 4.723 -11.547 -6.016 1.00 86.88 291 LEU A O 1
ATOM 2299 N N . PHE A 1 292 ? 3.465 -9.778 -5.469 1.00 89.06 292 PHE A N 1
ATOM 2300 C CA . PHE A 1 292 ? 4.320 -9.337 -4.373 1.00 89.06 292 PHE A CA 1
ATOM 2301 C C . PHE A 1 292 ? 4.380 -10.382 -3.255 1.00 89.06 292 PHE A C 1
ATOM 2303 O O . PHE A 1 292 ? 5.467 -10.717 -2.790 1.00 89.06 292 PHE A O 1
ATOM 2310 N N . ALA A 1 293 ? 3.230 -10.929 -2.848 1.00 81.19 293 ALA A N 1
ATOM 2311 C CA . ALA A 1 293 ? 3.181 -11.972 -1.831 1.00 81.19 293 ALA A CA 1
ATOM 2312 C C . ALA A 1 293 ? 4.010 -13.195 -2.241 1.00 81.19 293 ALA A C 1
ATOM 2314 O O . ALA A 1 293 ? 4.745 -13.720 -1.414 1.00 81.19 293 ALA A O 1
ATOM 2315 N N . ALA A 1 294 ? 3.958 -13.598 -3.514 1.00 84.75 294 ALA A N 1
ATOM 2316 C CA . ALA A 1 294 ? 4.734 -14.722 -4.035 1.00 84.75 294 ALA A CA 1
ATOM 2317 C C . ALA A 1 294 ? 6.262 -14.541 -3.895 1.00 84.75 294 ALA A C 1
ATOM 2319 O O . ALA A 1 294 ? 6.968 -15.536 -3.768 1.00 84.75 294 ALA A O 1
ATOM 2320 N N . GLU A 1 295 ? 6.778 -13.306 -3.858 1.00 84.81 295 GLU A N 1
ATOM 2321 C CA . GLU A 1 295 ? 8.211 -13.021 -3.649 1.00 84.81 295 GLU A CA 1
ATOM 2322 C C . GLU A 1 295 ? 8.656 -13.130 -2.181 1.00 84.81 295 GLU A C 1
ATOM 2324 O O . GLU A 1 295 ? 9.854 -13.121 -1.882 1.00 84.81 295 GLU A O 1
ATOM 2329 N N . LEU A 1 296 ? 7.718 -13.190 -1.234 1.00 85.50 296 LEU A N 1
ATOM 2330 C CA . LEU A 1 296 ? 8.044 -13.223 0.187 1.00 85.50 296 LEU A CA 1
ATOM 2331 C C . LEU A 1 296 ? 8.477 -14.642 0.613 1.00 85.50 296 LEU A C 1
ATOM 2333 O O . LEU A 1 296 ? 7.825 -15.618 0.232 1.00 85.50 296 LEU A O 1
ATOM 2337 N N . PRO A 1 297 ? 9.507 -14.788 1.475 1.00 83.69 297 PRO A N 1
ATOM 2338 C CA . PRO A 1 297 ? 10.063 -16.090 1.870 1.00 83.69 297 PRO A CA 1
ATOM 2339 C C . PRO A 1 297 ? 9.034 -17.138 2.301 1.00 83.69 297 PRO A C 1
ATOM 2341 O O . PRO A 1 297 ? 9.107 -18.290 1.887 1.00 83.69 297 PRO A O 1
ATOM 2344 N N . GLN A 1 298 ? 8.042 -16.727 3.086 1.00 79.06 298 GLN A N 1
ATOM 2345 C CA . GLN A 1 298 ? 6.994 -17.612 3.599 1.00 79.06 298 GLN A CA 1
ATOM 2346 C C . GLN A 1 298 ? 6.014 -18.131 2.530 1.00 79.06 298 GLN A C 1
ATOM 2348 O O . GLN A 1 298 ? 5.367 -19.151 2.753 1.00 79.06 298 GLN A O 1
ATOM 2353 N N . PHE A 1 299 ? 5.901 -17.457 1.381 1.00 81.19 299 PHE A N 1
ATOM 2354 C CA . PHE A 1 299 ? 5.053 -17.879 0.262 1.00 81.19 299 PHE A CA 1
ATOM 2355 C C . PHE A 1 299 ? 5.861 -18.568 -0.842 1.00 81.19 299 PHE A C 1
ATOM 2357 O O . PHE A 1 299 ? 5.318 -19.427 -1.534 1.00 81.19 299 PHE A O 1
ATOM 2364 N N . LEU A 1 300 ? 7.156 -18.254 -0.977 1.00 82.56 300 LEU A N 1
ATOM 2365 C CA . LEU A 1 300 ? 8.051 -18.882 -1.956 1.00 82.56 300 LEU A CA 1
ATOM 2366 C C . LEU A 1 300 ? 8.028 -20.412 -1.863 1.00 82.56 300 LEU A C 1
ATOM 2368 O O . LEU A 1 300 ? 8.021 -21.094 -2.886 1.00 82.56 300 LEU A O 1
ATOM 2372 N N . GLU A 1 301 ? 7.965 -20.964 -0.649 1.00 82.25 301 GLU A N 1
ATOM 2373 C CA . GLU A 1 301 ? 7.920 -22.416 -0.435 1.00 82.25 301 GLU A CA 1
ATOM 2374 C C . GLU A 1 301 ? 6.671 -23.091 -1.020 1.00 82.25 301 GLU A C 1
ATOM 2376 O O . GLU A 1 301 ? 6.721 -24.285 -1.319 1.00 82.25 301 GLU A O 1
ATOM 2381 N N . LEU A 1 302 ? 5.580 -22.339 -1.200 1.00 80.12 302 LEU A N 1
ATOM 2382 C CA . LEU A 1 302 ? 4.304 -22.826 -1.731 1.00 80.12 302 LEU A CA 1
ATOM 2383 C C . LEU A 1 302 ? 4.267 -22.840 -3.262 1.00 80.12 302 LEU A C 1
ATOM 2385 O O . LEU A 1 302 ? 3.400 -23.480 -3.854 1.00 80.12 302 LEU A O 1
ATOM 2389 N N . LEU A 1 303 ? 5.191 -22.132 -3.912 1.00 84.75 303 LEU A N 1
ATOM 2390 C CA . LEU A 1 303 ? 5.250 -22.075 -5.367 1.00 84.75 303 LEU A CA 1
ATOM 2391 C C . LEU A 1 303 ? 5.767 -23.399 -5.947 1.00 84.75 303 LEU A C 1
ATOM 2393 O O . LEU A 1 303 ? 6.545 -24.096 -5.292 1.00 84.75 303 LEU A O 1
ATOM 2397 N N . PRO A 1 304 ? 5.421 -23.746 -7.199 1.00 90.06 304 PRO A N 1
ATOM 2398 C CA . PRO A 1 304 ? 6.024 -24.886 -7.881 1.00 90.06 304 PRO A CA 1
ATOM 2399 C C . PRO A 1 304 ? 7.557 -24.814 -7.859 1.00 90.06 304 PRO A C 1
ATOM 2401 O O . PRO A 1 304 ? 8.139 -23.742 -8.037 1.00 90.06 304 PRO A O 1
ATOM 2404 N N . LYS A 1 305 ? 8.230 -25.960 -7.687 1.00 90.69 305 LYS A N 1
ATOM 2405 C CA . LYS A 1 305 ? 9.702 -26.020 -7.575 1.00 90.69 305 LYS A CA 1
ATOM 2406 C C . LYS A 1 305 ? 10.427 -25.371 -8.748 1.00 90.69 305 LYS A C 1
ATOM 2408 O O . LYS A 1 305 ? 11.488 -24.788 -8.555 1.00 90.69 305 LYS A O 1
ATOM 2413 N N . GLU A 1 306 ? 9.850 -25.450 -9.939 1.00 91.19 306 GLU A N 1
ATOM 2414 C CA . GLU A 1 306 ? 10.419 -24.811 -11.119 1.00 91.19 306 GLU A CA 1
ATOM 2415 C C . GLU A 1 306 ? 10.386 -23.283 -11.020 1.00 91.19 306 GLU A C 1
ATOM 2417 O O . GLU A 1 306 ? 11.392 -22.621 -11.257 1.00 91.19 306 GLU A O 1
ATOM 2422 N N . MET A 1 307 ? 9.278 -22.722 -10.539 1.00 87.62 307 MET A N 1
ATOM 2423 C CA . MET A 1 307 ? 9.163 -21.287 -10.290 1.00 87.62 307 MET A CA 1
ATOM 2424 C C . MET A 1 307 ? 10.145 -20.841 -9.199 1.00 87.62 307 MET A C 1
ATOM 2426 O O . MET A 1 307 ? 10.855 -19.860 -9.386 1.00 87.62 307 MET A O 1
ATOM 2430 N N . GLN A 1 308 ? 10.284 -21.605 -8.107 1.00 90.00 308 GLN A N 1
ATOM 2431 C CA . GLN A 1 308 ? 11.283 -21.319 -7.062 1.00 90.00 308 GLN A CA 1
ATOM 2432 C C . GLN A 1 308 ? 12.705 -21.214 -7.643 1.00 90.00 308 GLN A C 1
ATOM 2434 O O . GLN A 1 308 ? 13.450 -20.294 -7.302 1.00 90.00 308 GLN A O 1
ATOM 2439 N N . LYS A 1 309 ? 13.079 -22.131 -8.549 1.00 92.19 309 LYS A N 1
ATOM 2440 C CA . LYS A 1 309 ? 14.386 -22.108 -9.224 1.00 92.19 309 LYS A CA 1
ATOM 2441 C C . LYS A 1 309 ? 14.549 -20.881 -10.117 1.00 92.19 309 LYS A C 1
ATOM 2443 O O . LYS A 1 309 ? 15.599 -20.248 -10.062 1.00 92.19 309 LYS A O 1
ATOM 2448 N N . GLN A 1 310 ? 13.530 -20.529 -10.899 1.00 90.31 310 GLN A N 1
ATOM 2449 C CA . GLN A 1 310 ? 13.555 -19.353 -11.777 1.00 90.31 310 GLN A CA 1
ATOM 2450 C C . GLN A 1 310 ? 13.739 -18.054 -10.980 1.00 90.31 310 GLN A C 1
ATOM 2452 O O . GLN A 1 310 ? 14.588 -17.229 -11.318 1.00 90.31 310 GLN A O 1
ATOM 2457 N N . LEU A 1 311 ? 13.008 -17.907 -9.871 1.00 90.56 311 LEU A N 1
ATOM 2458 C CA . LEU A 1 311 ? 13.128 -16.763 -8.963 1.00 90.56 311 LEU A CA 1
ATOM 2459 C C . LEU A 1 311 ? 14.535 -16.673 -8.353 1.00 90.56 311 LEU A C 1
ATOM 2461 O O . LEU A 1 311 ? 15.148 -15.603 -8.339 1.00 90.56 311 LEU A O 1
ATOM 2465 N N . ALA A 1 312 ? 15.079 -17.806 -7.896 1.00 91.81 312 ALA A N 1
ATOM 2466 C CA . ALA A 1 312 ? 16.422 -17.873 -7.327 1.00 91.81 312 ALA A CA 1
ATOM 2467 C C . ALA A 1 312 ? 17.519 -17.551 -8.358 1.00 91.81 312 ALA A C 1
ATOM 2469 O O . ALA A 1 312 ? 18.460 -16.821 -8.037 1.00 91.81 312 ALA A O 1
ATOM 2470 N N . ALA A 1 313 ? 17.389 -18.056 -9.589 1.00 93.50 313 ALA A N 1
ATOM 2471 C CA . ALA A 1 313 ? 18.313 -17.771 -10.683 1.00 93.50 313 ALA A CA 1
ATOM 2472 C C . ALA A 1 313 ? 18.343 -16.270 -11.001 1.00 93.50 313 ALA A C 1
ATOM 2474 O O . ALA A 1 313 ? 19.410 -15.654 -10.965 1.00 93.50 313 ALA A O 1
ATOM 2475 N N . PHE A 1 314 ? 17.171 -15.652 -11.170 1.00 92.69 314 PHE A N 1
ATOM 2476 C CA . PHE A 1 314 ? 17.065 -14.212 -11.406 1.00 92.69 314 PHE A CA 1
ATOM 2477 C C . PHE A 1 314 ? 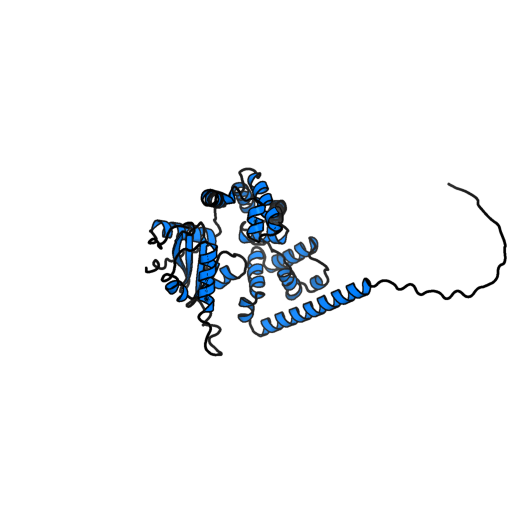17.676 -13.386 -10.261 1.00 92.69 314 PHE A C 1
ATOM 2479 O O . PHE A 1 314 ? 18.412 -12.424 -10.491 1.00 92.69 314 PHE A O 1
ATOM 2486 N N . ALA A 1 315 ? 17.429 -13.769 -9.003 1.00 90.69 315 ALA A N 1
ATOM 2487 C CA . ALA A 1 315 ? 18.006 -13.086 -7.845 1.00 90.69 315 ALA A CA 1
ATOM 2488 C C . ALA A 1 315 ? 19.546 -13.169 -7.813 1.00 90.69 315 ALA A C 1
ATOM 2490 O O . ALA A 1 315 ? 20.212 -12.197 -7.430 1.00 90.69 315 ALA A O 1
ATOM 2491 N N . LEU A 1 316 ? 20.119 -14.308 -8.221 1.00 93.00 316 LEU A N 1
ATOM 2492 C CA . LEU A 1 316 ? 21.565 -14.504 -8.324 1.00 93.00 316 LEU A CA 1
ATOM 2493 C C . LEU A 1 316 ? 22.172 -13.598 -9.404 1.00 93.00 316 LEU A C 1
ATOM 2495 O O . LEU A 1 316 ? 23.162 -12.908 -9.138 1.00 93.00 316 LEU A O 1
ATOM 2499 N N . GLU A 1 317 ? 21.555 -13.557 -10.583 1.00 91.88 317 GLU A N 1
ATOM 2500 C CA . GLU A 1 317 ? 21.967 -12.704 -11.702 1.00 91.88 317 GLU A CA 1
ATOM 2501 C C . GLU A 1 317 ? 21.922 -11.218 -11.321 1.00 91.88 317 GLU A C 1
ATOM 2503 O O . GLU A 1 317 ? 22.909 -10.492 -11.475 1.00 91.88 317 GLU A O 1
ATOM 2508 N N . GLU A 1 318 ? 20.823 -10.768 -10.712 1.00 89.81 318 GLU A N 1
ATOM 2509 C CA . GLU A 1 318 ? 20.670 -9.391 -10.235 1.00 89.81 318 GLU A CA 1
ATOM 2510 C C . GLU A 1 318 ? 21.723 -9.016 -9.184 1.00 89.81 318 GLU A C 1
ATOM 2512 O O . GLU A 1 318 ? 22.260 -7.899 -9.184 1.00 89.81 318 GLU A O 1
ATOM 2517 N N . LYS A 1 319 ? 22.054 -9.943 -8.278 1.00 90.44 319 LYS A N 1
ATOM 2518 C CA . LYS A 1 319 ? 23.104 -9.742 -7.273 1.00 90.44 319 LYS A CA 1
ATOM 2519 C C . LYS A 1 319 ? 24.478 -9.606 -7.930 1.00 90.44 319 LYS A C 1
ATOM 2521 O O . LYS A 1 319 ? 25.229 -8.697 -7.559 1.00 90.44 319 LYS A O 1
ATOM 2526 N N . ALA A 1 320 ? 24.798 -10.463 -8.900 1.00 92.31 320 ALA A N 1
ATOM 2527 C CA . ALA A 1 320 ? 26.050 -10.407 -9.652 1.00 92.31 320 ALA A CA 1
ATOM 2528 C C . ALA A 1 320 ? 26.180 -9.083 -10.421 1.00 92.31 320 ALA A C 1
ATOM 2530 O O . ALA A 1 320 ? 27.184 -8.378 -10.278 1.00 92.31 320 ALA A O 1
ATOM 2531 N N . ARG A 1 321 ? 25.122 -8.669 -11.125 1.00 89.56 321 ARG A N 1
ATOM 2532 C CA . ARG A 1 321 ? 25.075 -7.400 -11.862 1.00 89.56 321 ARG A CA 1
ATOM 2533 C C . ARG A 1 321 ? 25.264 -6.189 -10.948 1.00 89.56 321 ARG A C 1
ATOM 2535 O O . ARG A 1 321 ? 26.091 -5.318 -11.220 1.00 89.56 321 ARG A O 1
ATOM 2542 N N . LYS A 1 322 ? 24.550 -6.128 -9.817 1.00 88.56 322 LYS A N 1
ATOM 2543 C CA . LYS A 1 322 ? 24.712 -5.042 -8.828 1.00 88.56 322 LYS A CA 1
ATOM 2544 C C . LYS A 1 322 ? 26.128 -5.004 -8.250 1.00 88.56 322 LYS A C 1
ATOM 2546 O O . LYS A 1 322 ? 26.646 -3.916 -7.992 1.00 88.56 322 LYS A O 1
ATOM 2551 N N . ALA A 1 323 ? 26.763 -6.159 -8.047 1.00 90.62 323 ALA A N 1
ATOM 2552 C CA . ALA A 1 323 ? 28.151 -6.232 -7.601 1.00 90.62 323 ALA A CA 1
ATOM 2553 C C . ALA A 1 323 ? 29.123 -5.695 -8.664 1.00 90.62 323 ALA A C 1
ATOM 2555 O O . ALA A 1 323 ? 30.016 -4.918 -8.319 1.00 90.62 323 ALA A O 1
ATOM 2556 N N . GLN A 1 324 ? 28.918 -6.032 -9.940 1.00 90.38 324 GLN A N 1
ATOM 2557 C CA . GLN A 1 324 ? 29.704 -5.504 -11.056 1.00 90.38 324 GLN A CA 1
ATOM 2558 C C . GLN A 1 324 ? 29.581 -3.977 -11.165 1.00 90.38 324 GLN A C 1
ATOM 2560 O O . GLN A 1 324 ? 30.593 -3.281 -11.110 1.00 90.38 324 GLN A O 1
ATOM 2565 N N . LEU A 1 325 ? 28.358 -3.438 -11.171 1.00 87.56 325 LEU A N 1
ATOM 2566 C CA . LEU A 1 325 ? 28.120 -1.988 -11.230 1.00 87.56 325 LEU A CA 1
ATOM 2567 C C . LEU A 1 325 ? 28.774 -1.231 -10.062 1.00 87.56 325 LEU A C 1
ATOM 2569 O O . LEU A 1 325 ? 29.228 -0.096 -10.209 1.00 87.56 325 LEU A O 1
ATOM 2573 N N . ARG A 1 326 ? 28.829 -1.844 -8.871 1.00 88.19 326 ARG A N 1
ATOM 2574 C CA . ARG A 1 326 ? 29.538 -1.273 -7.714 1.00 88.19 326 ARG A CA 1
ATOM 2575 C C . ARG A 1 326 ? 31.056 -1.266 -7.913 1.00 88.19 326 ARG A C 1
ATOM 2577 O O . ARG A 1 326 ? 31.698 -0.323 -7.455 1.00 88.19 326 ARG A O 1
ATOM 2584 N N . ARG A 1 327 ? 31.627 -2.287 -8.562 1.00 90.56 327 ARG A N 1
ATOM 2585 C CA . ARG A 1 327 ? 33.064 -2.349 -8.890 1.00 90.56 327 ARG A CA 1
ATOM 2586 C C . ARG A 1 327 ? 33.437 -1.292 -9.929 1.00 90.56 327 ARG A C 1
ATOM 2588 O O . ARG A 1 327 ? 34.369 -0.536 -9.683 1.00 90.56 327 ARG A O 1
ATOM 2595 N N . GLU A 1 328 ? 32.657 -1.173 -11.000 1.00 88.69 328 GLU A N 1
ATOM 2596 C CA . GLU A 1 328 ? 32.859 -0.175 -12.064 1.00 88.69 328 GLU A CA 1
ATOM 2597 C C . GLU A 1 328 ? 32.773 1.263 -11.532 1.00 88.69 328 GLU A C 1
ATOM 2599 O O . GLU A 1 328 ? 33.608 2.109 -11.850 1.00 88.69 328 GLU A O 1
ATOM 2604 N N . LYS A 1 329 ? 31.812 1.544 -10.640 1.00 85.69 329 LYS A N 1
ATOM 2605 C CA . LYS A 1 329 ? 31.736 2.852 -9.973 1.00 85.69 329 LYS A CA 1
ATOM 2606 C C . LYS A 1 329 ? 32.989 3.144 -9.150 1.00 85.69 329 LYS A C 1
ATOM 2608 O O . LYS A 1 329 ? 33.533 4.236 -9.271 1.00 85.69 329 LYS A O 1
ATOM 2613 N N . LYS A 1 330 ? 33.474 2.175 -8.363 1.00 82.62 330 LYS A N 1
ATOM 2614 C CA . LYS A 1 330 ? 34.691 2.337 -7.550 1.00 82.62 330 LYS A CA 1
ATOM 2615 C C . LYS A 1 330 ? 35.939 2.572 -8.402 1.00 82.62 330 LYS A C 1
ATOM 2617 O O . LYS A 1 330 ? 36.741 3.425 -8.031 1.00 82.62 330 LYS A O 1
ATOM 2622 N N . SER A 1 331 ? 36.092 1.870 -9.529 1.00 77.50 331 SER A N 1
ATOM 2623 C CA . SER A 1 331 ? 37.223 2.085 -10.442 1.00 77.50 331 SER A CA 1
ATOM 2624 C C . SER A 1 331 ? 37.155 3.444 -11.140 1.00 77.50 331 SER A C 1
ATOM 2626 O O . SER A 1 331 ? 38.189 4.072 -11.325 1.00 77.50 331 SER A O 1
ATOM 2628 N N . SER A 1 332 ? 35.955 3.938 -11.467 1.00 73.81 332 SER A N 1
ATOM 2629 C CA . SER A 1 332 ? 35.775 5.259 -12.095 1.00 73.81 332 SER A CA 1
ATOM 2630 C C . SER A 1 332 ? 36.044 6.451 -11.162 1.00 73.81 332 SER A C 1
ATOM 2632 O O . SER A 1 332 ? 36.284 7.555 -11.636 1.00 73.81 332 SER A O 1
ATOM 2634 N N . THR A 1 333 ? 36.020 6.241 -9.841 1.00 72.00 333 THR A N 1
ATOM 2635 C CA . THR A 1 333 ? 36.271 7.277 -8.820 1.00 72.00 333 THR A CA 1
ATOM 2636 C C . THR A 1 333 ? 37.695 7.267 -8.249 1.00 72.00 333 THR A C 1
ATOM 2638 O O . THR A 1 333 ? 37.979 8.034 -7.331 1.00 72.00 333 THR A O 1
ATOM 2641 N N . ALA A 1 334 ? 38.589 6.398 -8.736 1.00 59.00 334 ALA A N 1
ATOM 2642 C CA . ALA A 1 334 ? 39.981 6.373 -8.285 1.00 59.00 334 ALA A CA 1
ATOM 2643 C C . ALA A 1 334 ? 40.746 7.612 -8.809 1.00 59.00 334 ALA A C 1
ATOM 2645 O O . ALA A 1 334 ? 40.593 7.959 -9.982 1.00 59.00 334 ALA A O 1
ATOM 2646 N N . PRO A 1 335 ? 41.554 8.301 -7.979 1.00 51.12 335 PRO A N 1
ATOM 2647 C CA . PRO A 1 335 ? 42.258 9.510 -8.398 1.00 51.12 335 PRO A CA 1
ATOM 2648 C C . PRO A 1 335 ? 43.283 9.200 -9.495 1.00 51.12 335 PRO A C 1
ATOM 2650 O O . PRO A 1 335 ? 44.075 8.265 -9.380 1.00 51.12 335 PRO A O 1
ATOM 2653 N N . ILE A 1 336 ? 43.276 10.013 -10.554 1.00 53.72 336 ILE A N 1
ATOM 2654 C CA . ILE A 1 336 ? 44.282 9.990 -11.620 1.00 53.72 336 ILE A CA 1
ATOM 2655 C C . ILE A 1 336 ? 45.630 10.357 -10.987 1.00 53.72 336 ILE A C 1
ATOM 2657 O O . ILE A 1 336 ? 45.856 11.511 -10.621 1.00 53.72 336 ILE A O 1
ATOM 2661 N N . VAL A 1 337 ? 46.525 9.379 -10.838 1.00 48.44 337 VAL A N 1
ATOM 2662 C CA . VAL A 1 337 ? 47.919 9.630 -10.456 1.00 48.44 337 VAL A CA 1
ATOM 2663 C C . VAL A 1 337 ? 48.562 10.416 -11.599 1.00 48.44 337 VAL A C 1
ATOM 2665 O O . VAL A 1 337 ? 48.728 9.892 -12.701 1.00 48.44 337 VAL A O 1
ATOM 2668 N N . LYS A 1 338 ? 48.879 11.695 -11.359 1.00 42.31 338 LYS A N 1
ATOM 2669 C CA . LYS A 1 338 ? 49.681 12.505 -12.283 1.00 42.31 338 LYS A CA 1
ATOM 2670 C C . LYS A 1 338 ? 51.028 11.800 -12.461 1.00 42.31 338 LYS A C 1
ATOM 2672 O O . LYS A 1 338 ? 51.759 11.641 -11.489 1.00 42.31 338 LYS A O 1
ATOM 2677 N N . LYS A 1 339 ? 51.339 11.356 -13.681 1.00 41.66 339 LYS A N 1
ATOM 2678 C CA . LYS A 1 339 ? 52.703 10.951 -14.038 1.00 41.66 339 LYS A CA 1
ATOM 2679 C C . LYS A 1 339 ? 53.584 12.194 -13.931 1.00 41.66 339 LYS A C 1
ATOM 2681 O O . LYS A 1 339 ? 53.333 13.167 -14.636 1.00 41.66 339 LYS A O 1
ATOM 2686 N N . GLU A 1 340 ? 54.564 12.169 -13.036 1.00 38.03 340 GLU A N 1
ATOM 2687 C CA . GLU A 1 340 ? 55.659 13.136 -13.041 1.00 38.03 340 GLU A CA 1
ATOM 2688 C C . GLU A 1 340 ? 56.427 12.977 -14.358 1.00 38.03 340 GLU A C 1
ATOM 2690 O O . GLU A 1 340 ? 57.017 11.931 -14.631 1.00 38.03 340 GLU A O 1
ATOM 2695 N N . GLU A 1 341 ? 56.362 14.000 -15.209 1.00 37.19 341 GLU A N 1
ATOM 2696 C CA . GLU A 1 341 ? 57.249 14.128 -16.358 1.00 37.19 341 GLU A CA 1
ATOM 2697 C C . GLU A 1 341 ? 58.656 14.464 -15.854 1.00 37.19 341 GLU A C 1
ATOM 2699 O O . GLU A 1 341 ? 58.887 15.483 -15.202 1.00 37.19 341 GLU A O 1
ATOM 2704 N N . VAL A 1 342 ? 59.602 13.579 -16.159 1.00 38.00 342 VAL A N 1
ATOM 2705 C CA . VAL A 1 342 ? 61.034 13.783 -15.939 1.00 38.00 342 VAL A CA 1
ATOM 2706 C C . VAL A 1 342 ? 61.504 14.901 -16.874 1.00 38.00 342 VAL A C 1
ATOM 2708 O O . VAL A 1 342 ? 61.590 14.714 -18.086 1.00 38.00 342 VAL A O 1
ATOM 2711 N N . TYR A 1 343 ? 61.792 16.075 -16.312 1.00 29.58 343 TYR A N 1
ATOM 2712 C CA . TYR A 1 343 ? 62.291 17.234 -17.052 1.00 29.58 343 TYR A CA 1
ATOM 2713 C C . TYR A 1 343 ? 63.798 17.087 -17.321 1.00 29.58 343 TYR A C 1
ATOM 2715 O O . TYR A 1 343 ? 64.609 17.127 -16.396 1.00 29.58 343 TYR A O 1
ATOM 2723 N N . ALA A 1 344 ? 64.183 16.942 -18.590 1.00 34.56 344 ALA A N 1
ATOM 2724 C CA . ALA A 1 344 ? 65.558 17.154 -19.047 1.00 34.56 344 ALA A CA 1
ATOM 2725 C C . ALA A 1 344 ? 65.752 18.650 -19.383 1.00 34.56 344 ALA A C 1
ATOM 2727 O O . ALA A 1 344 ? 64.882 19.233 -20.033 1.00 34.56 344 ALA A O 1
ATOM 2728 N N . PRO A 1 345 ? 66.851 19.310 -18.971 1.00 35.09 345 PRO A N 1
ATOM 2729 C CA . PRO A 1 345 ? 67.015 20.737 -19.210 1.00 35.09 345 PRO A CA 1
ATOM 2730 C C . PRO A 1 345 ? 67.524 20.992 -20.635 1.00 35.09 345 PRO A C 1
ATOM 2732 O O . PRO A 1 345 ? 68.605 20.536 -21.003 1.00 35.09 345 PRO A O 1
ATOM 2735 N N . ALA A 1 346 ? 66.772 21.767 -21.422 1.00 32.22 346 ALA A N 1
ATOM 2736 C CA . ALA A 1 346 ? 67.222 22.310 -22.702 1.00 32.22 346 ALA A CA 1
ATOM 2737 C C . ALA A 1 346 ? 67.383 23.837 -22.635 1.00 32.22 346 ALA A C 1
ATOM 2739 O O . ALA A 1 346 ? 66.680 24.539 -21.908 1.00 32.22 346 ALA A O 1
ATOM 2740 N N . ALA A 1 347 ? 68.388 24.305 -23.368 1.00 34.72 347 ALA A N 1
ATOM 2741 C CA . ALA A 1 347 ? 69.044 25.598 -23.277 1.00 34.72 347 ALA A CA 1
ATOM 2742 C C . ALA A 1 347 ? 68.167 26.819 -23.613 1.00 34.72 347 ALA A C 1
ATOM 2744 O O . ALA A 1 347 ? 67.213 26.759 -24.381 1.00 34.72 347 ALA A O 1
ATOM 2745 N N . LYS A 1 348 ? 68.571 27.959 -23.043 1.00 34.66 348 LYS A N 1
ATOM 2746 C CA . LYS A 1 348 ? 68.019 29.297 -23.278 1.00 34.66 348 LYS A CA 1
ATOM 2747 C C . LYS A 1 348 ? 68.281 29.765 -24.716 1.00 34.66 348 LYS A C 1
ATOM 2749 O O . LYS A 1 348 ? 69.437 29.823 -25.125 1.00 34.66 348 LYS A O 1
ATOM 2754 N N . SER A 1 349 ? 67.253 30.271 -25.392 1.00 33.28 349 SER A N 1
ATOM 2755 C CA . SER A 1 349 ? 67.410 31.350 -26.374 1.00 33.28 349 SER A CA 1
ATOM 2756 C C . SER A 1 349 ? 66.206 32.292 -26.322 1.00 33.28 349 SER A C 1
ATOM 2758 O O . SER A 1 349 ? 65.073 31.877 -26.558 1.00 33.28 349 SER A O 1
ATOM 2760 N N . ASN A 1 350 ? 66.479 33.553 -25.985 1.00 32.03 350 ASN A N 1
ATOM 2761 C CA . ASN A 1 350 ? 65.578 34.693 -26.134 1.00 32.03 350 ASN A CA 1
ATOM 2762 C C . ASN A 1 350 ? 65.220 34.893 -27.611 1.00 32.03 350 ASN A C 1
ATOM 2764 O O . ASN A 1 350 ? 66.138 35.053 -28.409 1.00 32.03 350 ASN A O 1
ATOM 2768 N N . ASP A 1 351 ? 63.936 35.044 -27.932 1.00 32.28 351 ASP A N 1
ATOM 2769 C CA . ASP A 1 351 ? 63.529 36.147 -28.805 1.00 32.28 351 ASP A CA 1
ATOM 2770 C C . ASP A 1 351 ? 62.076 36.566 -28.541 1.00 32.28 351 ASP A C 1
ATOM 2772 O O . ASP A 1 351 ? 61.238 35.792 -28.081 1.00 32.28 351 ASP A O 1
ATOM 2776 N N . MET A 1 352 ? 61.835 37.847 -28.761 1.00 29.23 352 MET A N 1
ATOM 2777 C CA . MET A 1 352 ? 60.768 38.691 -28.252 1.00 29.23 352 MET A CA 1
ATOM 2778 C C . MET A 1 352 ? 59.996 39.285 -29.443 1.00 29.23 352 MET A C 1
ATOM 2780 O O . MET A 1 352 ? 60.601 39.548 -30.478 1.00 29.23 352 MET A O 1
ATOM 2784 N N . ARG A 1 353 ? 58.711 39.629 -29.225 1.00 29.66 353 ARG A N 1
ATOM 2785 C CA . ARG A 1 353 ? 57.726 40.296 -30.130 1.00 29.66 353 ARG A CA 1
ATOM 2786 C C . ARG A 1 353 ? 56.779 39.287 -30.810 1.00 29.66 353 ARG A C 1
ATOM 2788 O O . ARG A 1 353 ? 57.213 38.254 -31.283 1.00 29.66 353 ARG A O 1
ATOM 2795 N N . THR A 1 354 ? 55.456 39.466 -30.836 1.00 28.56 354 THR A N 1
ATOM 2796 C CA . THR A 1 354 ? 54.682 40.702 -31.037 1.00 28.56 354 THR A CA 1
ATOM 2797 C C . THR A 1 354 ? 53.291 40.591 -30.394 1.00 28.56 354 THR A C 1
ATOM 2799 O O . THR A 1 354 ? 52.684 39.525 -30.356 1.00 28.56 354 THR A O 1
ATOM 2802 N N . VAL A 1 355 ? 52.800 41.729 -29.908 1.00 30.03 355 VAL A N 1
ATOM 2803 C CA . VAL A 1 355 ? 51.540 41.979 -29.195 1.00 30.03 355 VAL A CA 1
ATOM 2804 C C . VAL A 1 355 ? 50.618 42.796 -30.126 1.00 30.03 355 VAL A C 1
ATOM 2806 O O . VAL A 1 355 ? 51.043 43.840 -30.601 1.00 30.03 355 VAL A O 1
ATOM 2809 N N . TYR A 1 356 ? 49.381 42.305 -30.316 1.00 28.14 356 TYR A N 1
ATOM 2810 C CA . TYR A 1 356 ? 48.097 42.985 -30.630 1.00 28.14 356 TYR A CA 1
ATOM 2811 C C . TYR A 1 356 ? 47.812 43.672 -31.988 1.00 28.14 356 TYR A C 1
ATOM 2813 O O . TYR A 1 356 ? 48.582 44.492 -32.467 1.00 28.14 356 TYR A O 1
ATOM 2821 N N . ASN A 1 357 ? 46.594 43.404 -32.503 1.00 27.33 357 ASN A N 1
ATOM 2822 C CA . ASN A 1 357 ? 45.589 44.351 -33.051 1.00 27.33 357 ASN A CA 1
ATOM 2823 C C . ASN A 1 357 ? 44.232 43.599 -33.176 1.00 27.33 357 ASN A C 1
ATOM 2825 O O . ASN A 1 357 ? 44.197 42.532 -33.778 1.00 27.33 357 ASN A O 1
ATOM 2829 N N . PHE A 1 358 ? 43.208 43.885 -32.357 1.00 28.16 358 PHE A N 1
ATOM 2830 C CA . PHE A 1 358 ? 42.094 44.855 -32.510 1.00 28.16 358 PHE A CA 1
ATOM 2831 C C . PHE A 1 358 ? 41.042 44.541 -33.614 1.00 28.16 358 PHE A C 1
ATOM 2833 O O . PHE A 1 358 ? 41.350 44.682 -34.788 1.00 28.16 358 PHE A O 1
ATOM 2840 N N . VAL A 1 359 ? 39.819 44.164 -33.161 1.00 29.88 359 VAL A N 1
ATOM 2841 C CA . VAL A 1 359 ? 38.438 44.653 -33.500 1.00 29.88 359 VAL A CA 1
ATOM 2842 C C . VAL A 1 359 ? 38.048 44.711 -34.998 1.00 29.88 359 VAL A C 1
ATOM 2844 O O . VAL A 1 359 ? 38.765 45.304 -35.788 1.00 29.88 359 VAL A O 1
ATOM 2847 N N . ALA A 1 360 ? 36.943 44.136 -35.504 1.00 30.59 360 ALA A N 1
ATOM 2848 C CA . ALA A 1 360 ? 35.496 44.355 -35.250 1.00 30.59 360 ALA A CA 1
ATOM 2849 C C . ALA A 1 360 ? 34.673 43.436 -36.214 1.00 30.59 360 ALA A C 1
ATOM 2851 O O . ALA A 1 360 ? 35.319 42.720 -36.989 1.00 30.59 360 ALA A O 1
ATOM 2852 N N . PRO A 1 361 ? 33.318 43.490 -36.303 1.00 47.03 361 PRO A N 1
ATOM 2853 C CA . PRO A 1 361 ? 32.343 44.408 -35.678 1.00 47.03 361 PRO A CA 1
ATOM 2854 C C . PRO A 1 361 ? 31.497 43.814 -34.548 1.00 47.03 361 PRO A C 1
ATOM 2856 O O . PRO A 1 361 ? 31.163 42.609 -34.607 1.00 47.03 361 PRO A O 1
#